Protein AF-A0A4P8ECI1-F1 (afdb_monomer_lite)

Sequence (315 aa):
MAGIFANAADPHRAKCYEPLATLSSGYDSTAIATLAAEEGCRDGVSFSHSRKSKGGVEEDDGQVVASALGLNLMMADRLAYTSWNDMPELETWGQGSEFLSIRPLVAGRVVLVGHFGDSVWERNLVNLGTDVKWPLIAGHDLSDFRLEQDFILFPAAFLAAWRLAEINRISRSDEMQPWTLYNDYDRPICRRIVEEKGVPRAAFGQKKLAAGVFSRDEGLDATITKSSLQDYRNWKVATIPPTAPTVQQKLKFALGKWNSKISRKVYKITAVKLGRGYAIPIIFPMTSKLTEGSFAFVWAMRRLSERMTHALRQD

Structure (mmCIF, N/CA/C/O backbone):
data_AF-A0A4P8ECI1-F1
#
_entry.id   AF-A0A4P8ECI1-F1
#
loop_
_atom_site.group_PDB
_atom_site.id
_atom_site.type_symbol
_atom_site.label_atom_id
_atom_site.label_alt_id
_atom_site.label_comp_id
_atom_site.label_asym_id
_atom_site.label_entity_id
_atom_site.label_seq_id
_atom_site.pdbx_PDB_ins_code
_atom_site.Cartn_x
_atom_site.Cartn_y
_atom_site.Cartn_z
_atom_site.occupancy
_atom_site.B_iso_or_equiv
_atom_site.auth_seq_id
_atom_site.auth_comp_id
_atom_site.auth_asym_id
_atom_site.auth_atom_id
_atom_site.pdbx_PDB_model_num
ATOM 1 N N . MET A 1 1 ? -18.546 -2.251 5.015 1.00 89.75 1 MET A N 1
ATOM 2 C CA . MET A 1 1 ? -17.579 -3.050 4.235 1.00 89.75 1 MET A CA 1
ATOM 3 C C . MET A 1 1 ? -18.231 -4.354 3.777 1.00 89.75 1 MET A C 1
ATOM 5 O O . MET A 1 1 ? -18.032 -4.721 2.624 1.00 89.75 1 MET A O 1
ATOM 9 N N . ALA A 1 2 ? -19.150 -4.911 4.579 1.00 92.19 2 ALA A N 1
ATOM 10 C CA . ALA A 1 2 ? -20.106 -5.969 4.232 1.00 92.19 2 ALA A CA 1
ATOM 11 C C . ALA A 1 2 ? -20.591 -5.966 2.773 1.00 92.19 2 ALA A C 1
ATOM 13 O O . ALA A 1 2 ? -20.427 -6.950 2.067 1.00 92.19 2 ALA A O 1
ATOM 14 N N . GLY A 1 3 ? -21.155 -4.848 2.292 1.00 94.50 3 GLY A N 1
ATOM 15 C CA . GLY A 1 3 ? -21.714 -4.772 0.936 1.00 94.50 3 GLY A CA 1
ATOM 16 C C . GLY A 1 3 ? -20.690 -4.990 -0.185 1.00 94.50 3 GLY A C 1
ATOM 17 O O . GLY A 1 3 ? -21.034 -5.558 -1.217 1.00 94.50 3 GLY A O 1
ATOM 18 N N . ILE A 1 4 ? -19.428 -4.595 0.024 1.00 94.12 4 ILE A N 1
ATOM 19 C CA . ILE A 1 4 ? -18.345 -4.845 -0.938 1.00 94.12 4 ILE A CA 1
ATOM 20 C C . ILE A 1 4 ? -18.007 -6.334 -0.966 1.00 94.12 4 ILE A C 1
ATOM 22 O O . ILE A 1 4 ? -17.886 -6.899 -2.046 1.00 94.12 4 ILE A O 1
ATOM 26 N N . PHE A 1 5 ? -17.904 -6.980 0.198 1.00 96.31 5 PHE A N 1
ATOM 27 C CA . PHE A 1 5 ? -17.588 -8.409 0.282 1.00 96.31 5 PHE A CA 1
ATOM 28 C C . PHE A 1 5 ? -18.735 -9.274 -0.241 1.00 96.31 5 PHE A C 1
ATOM 30 O O . PHE A 1 5 ? -18.498 -10.191 -1.019 1.00 96.31 5 PHE A O 1
ATOM 37 N N . ALA A 1 6 ? -19.978 -8.931 0.100 1.00 96.62 6 ALA A N 1
ATOM 38 C CA . ALA A 1 6 ? -21.163 -9.602 -0.421 1.00 96.62 6 ALA A CA 1
ATOM 39 C C . ALA A 1 6 ? -21.232 -9.511 -1.951 1.00 96.62 6 ALA A C 1
ATOM 41 O O . ALA A 1 6 ? -21.462 -10.516 -2.613 1.00 96.62 6 ALA A O 1
ATOM 42 N N . ASN A 1 7 ? -20.971 -8.329 -2.522 1.00 96.44 7 ASN A N 1
ATOM 43 C CA . ASN A 1 7 ? -20.918 -8.184 -3.972 1.00 96.44 7 ASN A CA 1
ATOM 44 C C . ASN A 1 7 ? -19.744 -8.957 -4.585 1.00 96.44 7 ASN A C 1
ATOM 46 O O . ASN A 1 7 ? -19.920 -9.585 -5.619 1.00 96.44 7 ASN A O 1
ATOM 50 N N . ALA A 1 8 ? -18.561 -8.919 -3.972 1.00 96.88 8 ALA A N 1
ATOM 51 C CA . ALA A 1 8 ? -17.379 -9.622 -4.462 1.00 96.88 8 ALA A CA 1
ATOM 52 C C . ALA A 1 8 ? -17.551 -11.149 -4.473 1.00 96.88 8 ALA A C 1
ATOM 54 O O . ALA A 1 8 ? -17.023 -11.804 -5.368 1.00 96.88 8 ALA A O 1
ATOM 55 N N . ALA A 1 9 ? -18.307 -11.700 -3.522 1.00 96.88 9 ALA A N 1
ATOM 56 C CA . ALA A 1 9 ? -18.579 -13.129 -3.393 1.00 96.88 9 ALA A CA 1
ATOM 57 C C . ALA A 1 9 ? -19.877 -13.593 -4.087 1.00 96.88 9 ALA A C 1
ATOM 59 O O . ALA A 1 9 ? -20.216 -14.772 -3.998 1.00 96.88 9 ALA A O 1
ATOM 60 N N . ASP A 1 10 ? -20.619 -12.696 -4.748 1.00 97.56 10 ASP A N 1
ATOM 61 C CA . ASP A 1 10 ? -21.913 -13.024 -5.357 1.00 97.56 10 ASP A CA 1
ATOM 62 C C . ASP A 1 10 ? -21.753 -14.088 -6.465 1.00 97.56 10 ASP A C 1
ATOM 64 O O . ASP A 1 10 ? -21.040 -13.837 -7.444 1.00 97.56 10 ASP A O 1
ATOM 68 N N . PRO A 1 11 ? -22.430 -15.252 -6.363 1.00 96.75 11 PRO A N 1
ATOM 69 C CA . PRO A 1 11 ? -22.292 -16.354 -7.317 1.00 96.75 11 PRO A CA 1
ATOM 70 C C . PRO A 1 11 ? -22.768 -16.021 -8.739 1.00 96.75 11 PRO A C 1
ATOM 72 O O . PRO A 1 11 ? -22.482 -16.780 -9.662 1.00 96.75 11 PRO A O 1
ATOM 75 N N . HIS A 1 12 ? -23.483 -14.909 -8.946 1.00 97.19 12 HIS A N 1
ATOM 76 C CA . HIS A 1 12 ? -23.868 -14.448 -10.283 1.00 97.19 12 HIS A CA 1
ATOM 77 C C . HIS A 1 12 ? -22.749 -13.690 -11.006 1.00 97.19 12 HIS A C 1
ATOM 79 O O . HIS A 1 12 ? -22.899 -13.348 -12.183 1.00 97.19 12 HIS A O 1
ATOM 85 N N . ARG A 1 13 ? -21.626 -13.391 -10.339 1.00 96.12 13 ARG A N 1
ATOM 86 C CA . ARG A 1 13 ? -20.470 -12.792 -11.008 1.00 96.12 13 ARG A CA 1
ATOM 87 C C . ARG A 1 13 ? -19.755 -13.825 -11.863 1.00 96.12 13 ARG A C 1
ATOM 89 O O . ARG A 1 13 ? -19.609 -14.980 -11.487 1.00 96.12 13 ARG A O 1
ATOM 96 N N . ALA A 1 14 ? -19.196 -13.361 -12.978 1.00 95.50 14 ALA A N 1
ATOM 97 C CA . ALA A 1 14 ? -18.299 -14.179 -13.792 1.00 95.50 14 ALA A CA 1
ATOM 98 C C . ALA A 1 14 ? -17.068 -14.665 -13.000 1.00 95.50 14 ALA A C 1
ATOM 100 O O . ALA A 1 14 ? -16.536 -15.735 -13.278 1.00 95.50 14 ALA A O 1
ATOM 101 N N . LYS A 1 15 ? -16.623 -13.869 -12.020 1.00 95.25 15 LYS A N 1
ATOM 102 C CA . LYS A 1 15 ? -15.566 -14.204 -11.065 1.00 95.25 15 LYS A CA 1
ATOM 103 C C . LYS A 1 15 ? -15.926 -13.669 -9.685 1.00 95.25 15 LYS A C 1
ATOM 105 O O . LYS A 1 15 ? -16.348 -12.511 -9.566 1.00 95.25 15 LYS A O 1
ATOM 110 N N . CYS A 1 16 ? -15.719 -14.504 -8.674 1.00 97.06 16 CYS A N 1
ATOM 111 C CA . CYS A 1 16 ? -15.810 -14.124 -7.271 1.00 97.06 16 CYS A CA 1
ATOM 112 C C . CYS A 1 16 ? -14.423 -13.768 -6.735 1.00 97.06 16 CYS A C 1
ATOM 114 O O . CYS A 1 16 ? -13.421 -14.302 -7.209 1.00 97.06 16 CYS A O 1
ATOM 116 N N . TYR A 1 17 ? -14.380 -12.881 -5.744 1.00 98.00 17 TYR A N 1
ATOM 117 C CA . TYR A 1 17 ? -13.139 -12.405 -5.145 1.00 98.00 17 TYR A CA 1
ATOM 118 C C . TYR A 1 17 ? -13.176 -12.553 -3.625 1.00 98.00 17 TYR A C 1
ATOM 120 O O . TYR A 1 17 ? -14.151 -12.163 -2.980 1.00 98.00 17 TYR A O 1
ATOM 128 N N . GLU A 1 18 ? -12.092 -13.067 -3.047 1.00 97.56 18 GLU A N 1
ATOM 129 C CA . GLU A 1 18 ? -11.939 -13.190 -1.593 1.00 97.56 18 GLU A CA 1
ATOM 130 C C . GLU A 1 18 ? -11.257 -11.946 -1.003 1.00 97.56 18 GLU A C 1
ATOM 132 O O . GLU A 1 18 ? -10.396 -11.344 -1.645 1.00 97.56 18 GLU A O 1
ATOM 137 N N . PRO A 1 19 ? -11.593 -11.519 0.220 1.00 98.06 19 PRO A N 1
ATOM 138 C CA . PRO A 1 19 ? -10.930 -10.376 0.834 1.00 98.06 19 PRO A CA 1
ATOM 139 C C . PRO A 1 19 ? -9.474 -10.701 1.220 1.00 98.06 19 PRO A C 1
ATOM 141 O O . PRO A 1 19 ? -9.152 -11.811 1.645 1.00 98.06 19 PRO A O 1
ATOM 144 N N . LEU A 1 20 ? -8.591 -9.710 1.083 1.00 98.31 20 LEU A N 1
ATOM 145 C CA . LEU A 1 20 ? -7.211 -9.735 1.571 1.00 98.31 20 LEU A CA 1
ATOM 146 C C . LEU A 1 20 ? -6.872 -8.368 2.172 1.00 98.31 20 LEU A C 1
ATOM 148 O O . LEU A 1 20 ? -6.859 -7.363 1.460 1.00 98.31 20 LEU A O 1
ATOM 152 N N . ALA A 1 21 ? -6.578 -8.309 3.469 1.00 97.62 21 ALA A N 1
ATOM 153 C CA . ALA A 1 21 ? -6.207 -7.054 4.118 1.00 97.62 21 ALA A CA 1
ATOM 154 C C . ALA A 1 21 ? -4.692 -6.819 4.063 1.00 97.62 21 ALA A C 1
ATOM 156 O O . ALA A 1 21 ? -3.910 -7.671 4.476 1.00 97.62 21 ALA A O 1
ATOM 157 N N . THR A 1 22 ? -4.256 -5.642 3.611 1.00 95.38 22 THR A N 1
ATOM 158 C CA . THR A 1 22 ? -2.869 -5.215 3.856 1.00 95.38 22 THR A CA 1
ATOM 159 C C . THR A 1 22 ? -2.723 -4.740 5.298 1.00 95.38 22 THR A C 1
ATOM 161 O O . THR A 1 22 ? -3.588 -4.033 5.821 1.00 95.38 22 THR A O 1
ATOM 164 N N . LEU A 1 23 ? -1.628 -5.126 5.945 1.00 94.19 23 LEU A N 1
ATOM 165 C CA . LEU A 1 23 ? -1.369 -4.842 7.349 1.00 94.19 23 LEU A CA 1
ATOM 166 C C . LEU A 1 23 ? 0.038 -4.267 7.538 1.00 94.19 23 LEU A C 1
ATOM 168 O O . LEU A 1 23 ? 0.966 -4.596 6.807 1.00 94.19 23 LEU A O 1
ATOM 172 N N . SER A 1 24 ? 0.169 -3.377 8.517 1.00 91.25 24 SER A N 1
ATOM 173 C CA . SER A 1 24 ? 1.441 -2.900 9.064 1.00 91.25 24 SER A CA 1
ATOM 174 C C . SER A 1 24 ? 1.201 -2.412 10.496 1.00 91.25 24 SER A C 1
ATOM 176 O O . SER A 1 24 ? 0.081 -2.505 10.995 1.00 91.25 24 SER A O 1
ATOM 178 N N . SER A 1 25 ? 2.202 -1.837 11.162 1.00 90.00 25 SER A N 1
ATOM 179 C CA . SER A 1 25 ? 2.035 -1.193 12.476 1.00 90.00 25 SER A CA 1
ATOM 180 C C . SER A 1 25 ? 1.423 0.221 12.411 1.00 90.00 25 SER A C 1
ATOM 182 O O . SER A 1 25 ? 1.275 0.894 13.435 1.00 90.00 25 SER A O 1
ATOM 184 N N . GLY A 1 26 ? 1.061 0.714 11.220 1.00 92.75 26 GLY A N 1
ATOM 185 C CA . GLY A 1 26 ? 0.465 2.040 11.017 1.00 92.75 26 GLY A CA 1
ATOM 186 C C . GLY A 1 26 ? -1.010 2.130 11.431 1.00 92.75 26 GLY A C 1
ATOM 187 O O . GLY A 1 26 ? -1.680 1.120 11.607 1.00 92.75 26 GLY A O 1
ATOM 188 N N . TYR A 1 27 ? -1.549 3.350 11.558 1.00 94.69 27 TYR A N 1
ATOM 189 C CA . TYR A 1 27 ? -2.976 3.538 11.876 1.00 94.69 27 TYR A CA 1
ATOM 190 C C . TYR A 1 27 ? -3.906 3.037 10.765 1.00 94.69 27 TYR A C 1
ATOM 192 O O . TYR A 1 27 ? -4.901 2.380 11.055 1.00 94.69 27 TYR A O 1
ATOM 200 N N . ASP A 1 28 ? -3.589 3.360 9.508 1.00 93.75 28 ASP A N 1
ATOM 201 C CA . ASP A 1 28 ? -4.535 3.217 8.394 1.00 93.75 28 ASP A CA 1
ATOM 202 C C . ASP A 1 28 ? -4.771 1.762 8.007 1.00 93.75 28 ASP A C 1
ATOM 204 O O . ASP A 1 28 ? -5.910 1.313 7.913 1.00 93.75 28 ASP A O 1
ATOM 208 N N . SER A 1 29 ? -3.681 1.028 7.789 1.00 94.31 29 SER A N 1
ATOM 209 C CA . SER A 1 29 ? -3.697 -0.398 7.464 1.00 94.31 29 SER A CA 1
ATOM 210 C C . SER A 1 29 ? -4.345 -1.200 8.588 1.00 94.31 29 SER A C 1
ATOM 212 O O . SER A 1 29 ? -5.248 -1.986 8.328 1.00 94.31 29 SER A O 1
ATOM 214 N N . THR A 1 30 ? -3.969 -0.928 9.840 1.00 96.44 30 THR A N 1
ATOM 215 C CA . THR A 1 30 ? -4.543 -1.577 11.027 1.00 96.44 30 THR A CA 1
ATOM 216 C C . THR A 1 30 ? -6.047 -1.331 11.135 1.00 96.44 30 THR A C 1
ATOM 218 O O . THR A 1 30 ? -6.800 -2.290 11.250 1.00 96.44 30 THR A O 1
ATOM 221 N N . ALA A 1 31 ? -6.516 -0.082 11.026 1.00 97.00 31 ALA A N 1
ATOM 222 C CA . ALA A 1 31 ? -7.948 0.217 11.111 1.00 97.00 31 ALA A CA 1
ATOM 223 C C . ALA A 1 31 ? -8.753 -0.461 9.992 1.00 97.00 31 ALA A C 1
ATOM 225 O O . ALA A 1 31 ? -9.838 -0.985 10.238 1.00 97.00 31 ALA A O 1
ATOM 226 N N . ILE A 1 32 ? -8.220 -0.495 8.768 1.00 96.56 32 ILE A N 1
ATOM 227 C CA . ILE A 1 32 ? -8.872 -1.178 7.644 1.00 96.56 32 ILE A CA 1
ATOM 228 C C . ILE A 1 32 ? -8.879 -2.692 7.839 1.00 96.56 32 ILE A C 1
ATOM 230 O O . ILE A 1 32 ? -9.909 -3.314 7.595 1.00 96.56 32 ILE A O 1
ATOM 234 N N . ALA A 1 33 ? -7.772 -3.280 8.290 1.00 97.31 33 ALA A N 1
ATOM 235 C CA . ALA A 1 33 ? -7.690 -4.706 8.577 1.00 97.31 33 ALA A CA 1
ATOM 236 C C . ALA A 1 33 ? -8.654 -5.112 9.697 1.00 97.31 33 ALA A C 1
ATOM 238 O O . ALA A 1 33 ? -9.305 -6.145 9.589 1.00 97.31 33 ALA A O 1
ATOM 239 N N . THR A 1 34 ? -8.812 -4.272 10.724 1.00 97.81 34 THR A N 1
ATOM 240 C CA . THR A 1 34 ? -9.811 -4.462 11.778 1.00 97.81 34 THR A CA 1
ATOM 241 C C . THR A 1 34 ? -11.229 -4.473 11.211 1.00 97.81 34 THR A C 1
ATOM 243 O O . THR A 1 34 ? -11.952 -5.444 11.414 1.00 97.81 34 THR A O 1
ATOM 246 N N . LEU A 1 35 ? -11.605 -3.454 10.428 1.00 96.69 35 LEU A N 1
ATOM 247 C CA . LEU A 1 35 ? -12.921 -3.413 9.776 1.00 96.69 35 LEU A CA 1
ATOM 248 C C . LEU A 1 35 ? -13.139 -4.608 8.836 1.00 96.69 35 LEU A C 1
ATOM 250 O O . LEU A 1 35 ? -14.252 -5.112 8.738 1.00 96.69 35 LEU A O 1
ATOM 254 N N . ALA A 1 36 ? -12.091 -5.070 8.152 1.00 97.31 36 ALA A N 1
ATOM 255 C CA . ALA A 1 36 ? -12.160 -6.227 7.267 1.00 97.31 36 ALA A CA 1
ATOM 256 C C . ALA A 1 36 ? -12.377 -7.527 8.042 1.00 97.31 36 ALA A C 1
ATOM 258 O O . ALA A 1 36 ? -13.212 -8.338 7.641 1.00 97.31 36 ALA A O 1
ATOM 259 N N . ALA A 1 37 ? -11.647 -7.721 9.141 1.00 97.81 37 ALA A N 1
ATOM 260 C CA . ALA A 1 37 ? -11.753 -8.904 9.988 1.00 97.81 37 ALA A CA 1
ATOM 261 C C . ALA A 1 37 ? -13.167 -9.056 10.569 1.00 97.81 37 ALA A C 1
ATOM 263 O O . ALA A 1 37 ? -13.738 -10.144 10.533 1.00 97.81 37 ALA A O 1
ATOM 264 N N . GLU A 1 38 ? -13.773 -7.951 11.015 1.00 96.56 38 GLU A N 1
ATOM 265 C CA . GLU A 1 38 ? -15.161 -7.930 11.503 1.00 96.56 38 GLU A CA 1
ATOM 266 C C . GLU A 1 38 ? -16.182 -8.416 10.472 1.00 96.56 38 GLU A C 1
ATOM 268 O O . GLU A 1 38 ? -17.216 -8.973 10.829 1.00 96.56 38 GLU A O 1
ATOM 273 N N . GLU A 1 39 ? -15.875 -8.221 9.194 1.00 96.38 39 GLU A N 1
ATOM 274 C CA . GLU A 1 39 ? -16.759 -8.515 8.067 1.00 96.38 39 GLU A CA 1
ATOM 275 C C . GLU A 1 39 ? -16.409 -9.861 7.412 1.00 96.38 39 GLU A C 1
ATOM 277 O O . GLU A 1 39 ? -16.889 -10.179 6.325 1.00 96.38 39 GLU A O 1
ATOM 282 N N . GLY A 1 40 ? -15.566 -10.666 8.070 1.00 95.88 40 GLY A N 1
ATOM 283 C CA . GLY A 1 40 ? -15.228 -12.026 7.657 1.00 95.88 40 GLY A CA 1
ATOM 284 C C . GLY A 1 40 ? -13.940 -12.165 6.845 1.00 95.88 40 GLY A C 1
ATOM 285 O O . GLY A 1 40 ? -13.665 -13.263 6.359 1.00 95.88 40 GLY A O 1
ATOM 286 N N . CYS A 1 41 ? -13.128 -11.111 6.707 1.00 98.00 41 CYS A N 1
ATOM 287 C CA . CYS A 1 41 ? -11.780 -11.249 6.152 1.00 98.00 41 CYS A CA 1
ATOM 288 C C . CYS A 1 41 ? -10.914 -12.097 7.087 1.00 98.00 41 CYS A C 1
ATOM 290 O O . CYS A 1 41 ? -10.798 -11.793 8.272 1.00 98.00 41 CYS A O 1
ATOM 292 N N . ARG A 1 42 ? -10.298 -13.154 6.552 1.00 97.69 42 ARG A N 1
ATOM 293 C CA . ARG A 1 42 ? -9.436 -14.063 7.324 1.00 97.69 42 ARG A CA 1
ATOM 294 C C . ARG A 1 42 ? -7.965 -13.927 6.980 1.00 97.69 42 ARG A C 1
ATOM 296 O O . ARG A 1 42 ? -7.136 -14.274 7.808 1.00 97.69 42 ARG A O 1
ATOM 303 N N . ASP A 1 43 ? -7.647 -13.414 5.798 1.00 98.25 43 ASP A N 1
ATOM 304 C CA . ASP A 1 43 ? -6.279 -13.336 5.304 1.00 98.25 43 ASP A CA 1
ATOM 305 C C . ASP A 1 43 ? -5.741 -11.907 5.393 1.00 98.25 43 ASP A C 1
ATOM 307 O O . ASP A 1 43 ? -6.411 -10.930 5.036 1.00 98.25 43 ASP A O 1
ATOM 311 N N . GLY A 1 44 ? -4.496 -11.799 5.847 1.00 97.62 44 GLY A N 1
ATOM 312 C CA . GLY A 1 44 ? -3.731 -10.562 5.865 1.00 97.62 44 GLY A CA 1
ATOM 313 C C . GLY A 1 44 ? -2.388 -10.731 5.165 1.00 97.62 44 GLY A C 1
ATOM 314 O O . GLY A 1 44 ? -1.815 -11.817 5.165 1.00 97.62 44 GLY A O 1
ATOM 315 N N . VAL A 1 45 ? -1.855 -9.651 4.604 1.00 96.94 45 VAL A N 1
ATOM 316 C CA . VAL A 1 45 ? -0.490 -9.600 4.068 1.00 96.94 45 VAL A CA 1
ATOM 317 C C . VAL A 1 45 ? 0.264 -8.410 4.646 1.00 96.94 45 VAL A C 1
ATOM 319 O O . VAL A 1 45 ? -0.287 -7.314 4.753 1.00 96.94 45 VAL A O 1
ATOM 322 N N . SER A 1 46 ? 1.522 -8.623 5.018 1.00 95.56 46 SER A N 1
ATOM 323 C CA . SER A 1 46 ? 2.395 -7.591 5.573 1.00 95.56 46 SER A CA 1
ATOM 324 C C . SER A 1 46 ? 3.817 -7.716 5.037 1.00 95.56 46 SER A C 1
ATOM 326 O O . SER A 1 46 ? 4.240 -8.776 4.566 1.00 95.56 46 SER A O 1
ATOM 328 N N . PHE A 1 47 ? 4.560 -6.617 5.114 1.00 92.56 47 PHE A N 1
ATOM 329 C CA . PHE A 1 47 ? 5.967 -6.567 4.746 1.00 92.56 47 PHE A CA 1
ATOM 330 C C . PHE A 1 47 ? 6.818 -6.527 6.007 1.00 92.56 47 PHE A C 1
ATOM 332 O O . PHE A 1 47 ? 6.590 -5.705 6.886 1.00 92.56 47 PHE A O 1
ATOM 339 N N . SER A 1 48 ? 7.831 -7.387 6.095 1.00 84.44 48 SER A N 1
ATOM 340 C CA . SER A 1 48 ? 8.603 -7.538 7.339 1.00 84.44 48 SER A CA 1
ATOM 341 C C . SER A 1 48 ? 9.402 -6.289 7.722 1.00 84.44 48 SER A C 1
ATOM 343 O O . SER A 1 48 ? 9.726 -6.087 8.889 1.00 84.44 48 SER A O 1
ATOM 345 N N . HIS A 1 49 ? 9.724 -5.442 6.744 1.00 85.31 49 HIS A N 1
ATOM 346 C CA . HIS A 1 49 ? 10.584 -4.286 6.932 1.00 85.31 49 HIS A CA 1
ATOM 347 C C . HIS A 1 49 ? 10.045 -3.049 6.224 1.00 85.31 49 HIS A C 1
ATOM 349 O O . HIS A 1 49 ? 9.624 -3.086 5.065 1.00 85.31 49 HIS A O 1
ATOM 355 N N . SER A 1 50 ? 10.189 -1.915 6.899 1.00 84.19 50 SER A N 1
ATOM 356 C CA . SER A 1 50 ? 10.027 -0.602 6.290 1.00 84.19 50 SER A CA 1
ATOM 357 C C . SER A 1 50 ? 11.133 -0.301 5.272 1.00 84.19 50 SER A C 1
ATOM 359 O O . SER A 1 50 ? 12.247 -0.833 5.307 1.00 84.19 50 SER A O 1
ATOM 361 N N . ARG A 1 51 ? 10.853 0.628 4.359 1.00 84.44 51 ARG A N 1
ATOM 362 C CA . ARG A 1 51 ? 11.882 1.257 3.536 1.00 84.44 51 ARG A CA 1
ATOM 363 C C . ARG A 1 51 ? 12.890 1.977 4.429 1.00 84.44 51 ARG A C 1
ATOM 365 O O . ARG A 1 51 ? 12.522 2.651 5.393 1.00 84.44 51 ARG A O 1
ATOM 372 N N . LYS A 1 52 ? 14.162 1.934 4.027 1.00 78.31 52 LYS A N 1
ATOM 373 C CA . LYS A 1 52 ? 15.252 2.646 4.699 1.00 78.31 52 LYS A CA 1
ATOM 374 C C . LYS A 1 52 ? 14.917 4.128 4.895 1.00 78.31 52 LYS A C 1
ATOM 376 O O . LYS A 1 52 ? 14.795 4.896 3.939 1.00 78.31 52 LYS A O 1
ATOM 381 N N . SER A 1 53 ? 14.827 4.537 6.155 1.00 71.88 53 SER A N 1
ATOM 382 C CA . SER A 1 53 ? 14.677 5.932 6.562 1.00 71.88 53 SER A CA 1
ATOM 383 C C . SER A 1 53 ? 15.997 6.470 7.134 1.00 71.88 53 SER A C 1
ATOM 385 O O . SER A 1 53 ? 17.010 5.770 7.185 1.00 71.88 53 SER A O 1
ATOM 387 N N . LYS A 1 54 ? 16.013 7.726 7.603 1.00 61.66 54 LYS A N 1
ATOM 388 C CA . LYS A 1 54 ? 17.180 8.279 8.320 1.00 61.66 54 LYS A CA 1
ATOM 389 C C . LYS A 1 54 ? 17.548 7.485 9.580 1.00 61.66 54 LYS A C 1
ATOM 391 O O . LYS A 1 54 ? 18.695 7.571 10.000 1.00 61.66 54 LYS A O 1
ATOM 396 N N . GLY A 1 55 ? 16.591 6.765 10.168 1.00 61.56 55 GLY A N 1
ATOM 397 C CA . GLY A 1 55 ? 16.793 5.908 11.338 1.00 61.56 55 GLY A CA 1
ATOM 398 C C . GLY A 1 55 ? 17.240 4.484 11.004 1.00 61.56 55 GLY A C 1
ATOM 399 O O . GLY A 1 55 ? 17.486 3.715 11.921 1.00 61.56 55 GLY A O 1
ATOM 400 N N . GLY A 1 56 ? 17.370 4.139 9.718 1.00 74.81 56 GLY A N 1
ATOM 401 C CA . GLY A 1 56 ? 17.636 2.774 9.272 1.00 74.81 56 GLY A CA 1
ATOM 402 C C . GLY A 1 56 ? 16.379 2.067 8.769 1.00 74.81 56 GLY A C 1
ATOM 403 O O . GLY A 1 56 ? 15.399 2.714 8.391 1.00 74.81 56 GLY A O 1
ATOM 404 N N . VAL A 1 57 ? 16.473 0.743 8.691 1.00 76.44 57 VAL A N 1
ATOM 405 C CA . VAL A 1 57 ? 15.361 -0.162 8.390 1.00 76.44 57 VAL A CA 1
ATOM 406 C C . VAL A 1 57 ? 14.760 -0.589 9.724 1.00 76.44 57 VAL A C 1
ATOM 408 O O . VAL A 1 57 ? 15.497 -0.988 10.620 1.00 76.44 57 VAL A O 1
ATOM 411 N N . GLU A 1 58 ? 13.446 -0.465 9.852 1.00 81.38 58 GLU A N 1
ATOM 412 C CA . GLU A 1 58 ? 12.692 -0.848 11.050 1.00 81.38 58 GLU A CA 1
ATOM 413 C C . GLU A 1 58 ? 11.739 -1.995 10.705 1.00 81.38 58 GLU A C 1
ATOM 415 O O . GLU A 1 58 ? 11.188 -2.009 9.597 1.00 81.38 58 GLU A O 1
ATOM 420 N N . GLU A 1 59 ? 11.564 -2.930 11.640 1.00 80.50 59 GLU A N 1
ATOM 421 C CA . GLU A 1 59 ? 10.546 -3.983 11.567 1.00 80.50 59 GLU A CA 1
ATOM 422 C C . GLU A 1 59 ? 9.146 -3.353 11.569 1.00 80.50 59 GLU A C 1
ATOM 424 O O . GLU A 1 59 ? 8.872 -2.421 12.329 1.00 80.50 59 GLU A O 1
ATOM 429 N N . ASP A 1 60 ? 8.277 -3.830 10.679 1.00 79.19 60 ASP A N 1
ATOM 430 C CA . ASP A 1 60 ? 6.921 -3.294 10.488 1.00 79.19 60 ASP A CA 1
ATOM 431 C C . ASP A 1 60 ? 5.921 -4.411 10.145 1.00 79.19 60 ASP A C 1
ATOM 433 O O . ASP A 1 60 ? 5.118 -4.287 9.224 1.00 79.19 60 ASP A O 1
ATOM 437 N N . ASP A 1 61 ? 5.993 -5.540 10.857 1.00 79.94 61 ASP A N 1
ATOM 438 C CA . ASP A 1 61 ? 5.308 -6.767 10.437 1.00 79.94 61 ASP A CA 1
ATOM 439 C C . ASP A 1 61 ? 3.817 -6.853 10.818 1.00 79.94 61 ASP A C 1
ATOM 441 O O . ASP A 1 61 ? 3.074 -7.603 10.189 1.00 79.94 61 ASP A O 1
ATOM 445 N N . GLY A 1 62 ? 3.332 -6.068 11.785 1.00 88.25 62 GLY A N 1
ATOM 446 C CA . GLY A 1 62 ? 1.924 -6.078 12.201 1.00 88.25 62 GLY A CA 1
ATOM 447 C C . GLY A 1 62 ? 1.455 -7.389 12.858 1.00 88.25 62 GLY A C 1
ATOM 448 O O . GLY A 1 62 ? 0.250 -7.591 13.023 1.00 88.25 62 GLY A O 1
ATOM 449 N N . GLN A 1 63 ? 2.363 -8.280 13.269 1.00 92.50 63 GLN A N 1
ATOM 450 C CA . GLN A 1 63 ? 2.019 -9.631 13.731 1.00 92.50 63 GLN A CA 1
ATOM 451 C C . GLN A 1 63 ? 1.150 -9.644 14.998 1.00 92.50 63 GLN A C 1
ATOM 453 O O . GLN A 1 63 ? 0.213 -10.440 15.113 1.00 92.50 63 GLN A O 1
ATOM 458 N N . VAL A 1 64 ? 1.409 -8.722 15.930 1.00 93.81 64 VAL A N 1
ATOM 459 C CA . VAL A 1 64 ? 0.598 -8.562 17.150 1.00 93.81 64 VAL A CA 1
ATOM 460 C C . VAL A 1 64 ? -0.837 -8.160 16.805 1.00 93.81 64 VAL A C 1
ATOM 462 O O . VAL A 1 64 ? -1.783 -8.675 17.400 1.00 93.81 64 VAL A O 1
ATOM 465 N N . VAL A 1 65 ? -1.009 -7.277 15.816 1.00 95.69 65 VAL A N 1
ATOM 466 C CA . VAL A 1 65 ? -2.330 -6.845 15.344 1.00 95.69 65 VAL A CA 1
ATOM 467 C C . VAL A 1 65 ? -3.056 -8.010 14.677 1.00 95.69 65 VAL A C 1
ATOM 469 O O . VAL A 1 65 ? -4.195 -8.293 15.035 1.00 95.69 65 VAL A O 1
ATOM 472 N N . ALA A 1 66 ? -2.399 -8.728 13.761 1.00 96.44 66 ALA A N 1
ATOM 473 C CA . ALA A 1 66 ? -3.004 -9.879 13.090 1.00 96.44 66 ALA A CA 1
ATOM 474 C C . ALA A 1 66 ? -3.472 -10.950 14.080 1.00 96.44 66 ALA A C 1
ATOM 476 O O . ALA A 1 66 ? -4.592 -11.442 13.965 1.00 96.44 66 ALA A O 1
ATOM 477 N N . SER A 1 67 ? -2.647 -11.253 15.085 1.00 96.25 67 SER A N 1
ATOM 478 C CA . SER A 1 67 ? -2.971 -12.238 16.122 1.00 96.25 67 SER A CA 1
ATOM 479 C C . SER A 1 67 ? -4.205 -11.828 16.928 1.00 96.25 67 SER A C 1
ATOM 481 O O . SER A 1 67 ? -5.087 -12.649 17.161 1.00 96.25 67 SER A O 1
ATOM 483 N N . ALA A 1 68 ? -4.300 -10.552 17.316 1.00 96.62 68 ALA A N 1
ATOM 484 C CA . ALA A 1 68 ? -5.454 -10.027 18.043 1.00 96.62 68 ALA A CA 1
ATOM 485 C C . ALA A 1 68 ? -6.742 -10.023 17.199 1.00 96.62 68 ALA A C 1
ATOM 487 O O . ALA A 1 68 ? -7.827 -10.222 17.739 1.00 96.62 68 ALA A O 1
ATOM 488 N N . LEU A 1 69 ? -6.626 -9.837 15.881 1.00 97.06 69 LEU A N 1
ATOM 489 C CA . LEU A 1 69 ? -7.755 -9.860 14.946 1.00 97.06 69 LEU A CA 1
ATOM 490 C C . LEU A 1 69 ? -8.104 -11.268 14.429 1.00 97.06 69 LEU A C 1
ATOM 492 O O . LEU A 1 69 ? -9.089 -11.417 13.712 1.00 97.06 69 LEU A O 1
ATOM 496 N N . GLY A 1 70 ? -7.311 -12.293 14.762 1.00 97.06 70 GLY A N 1
ATOM 497 C CA . GLY A 1 70 ? -7.495 -13.656 14.253 1.00 97.06 70 GLY A CA 1
ATOM 498 C C . GLY A 1 70 ? -7.208 -13.810 12.753 1.00 97.06 70 GLY A C 1
ATOM 499 O O . GLY A 1 70 ? -7.773 -14.696 12.114 1.00 97.06 70 GLY A O 1
ATOM 500 N N . LEU A 1 71 ? -6.359 -12.948 12.185 1.00 97.81 71 LEU A N 1
ATOM 501 C CA . LEU A 1 71 ? -5.976 -12.992 10.774 1.00 97.81 71 LEU A CA 1
ATOM 502 C C . LEU A 1 71 ? -4.847 -14.003 10.531 1.00 97.81 71 LEU A C 1
ATOM 504 O O . LEU A 1 71 ? -3.854 -14.043 11.258 1.00 97.81 71 LEU A O 1
ATOM 508 N N . ASN A 1 72 ? -4.959 -14.758 9.442 1.00 97.69 72 ASN A N 1
ATOM 509 C CA . ASN A 1 72 ? -3.874 -15.521 8.843 1.00 97.69 72 ASN A CA 1
ATOM 510 C C . ASN A 1 72 ? -2.919 -14.557 8.123 1.00 97.69 72 ASN A C 1
ATOM 512 O O . ASN A 1 72 ? -3.190 -14.113 7.005 1.00 97.69 72 ASN A O 1
ATOM 516 N N . LEU A 1 73 ? -1.828 -14.184 8.795 1.00 97.00 73 LEU A N 1
ATOM 517 C CA . LEU A 1 73 ? -0.878 -13.199 8.285 1.00 97.00 73 LEU A CA 1
ATOM 518 C C . LEU A 1 73 ? 0.214 -13.845 7.430 1.00 97.00 73 LEU A C 1
ATOM 520 O O . LEU A 1 73 ? 1.039 -14.615 7.919 1.00 97.00 73 LEU A O 1
ATOM 524 N N . MET A 1 74 ? 0.266 -13.446 6.165 1.00 96.25 74 MET A N 1
ATOM 525 C CA . MET A 1 74 ? 1.327 -13.795 5.228 1.00 96.25 74 MET A CA 1
ATOM 526 C C . MET A 1 74 ? 2.394 -12.701 5.217 1.00 96.25 74 MET A C 1
ATOM 528 O O . MET A 1 74 ? 2.104 -11.532 4.957 1.00 96.25 74 MET A O 1
ATOM 532 N N . MET A 1 75 ? 3.639 -13.090 5.482 1.00 94.62 75 MET A N 1
ATOM 533 C CA . MET A 1 75 ? 4.783 -12.181 5.453 1.00 94.62 75 MET A CA 1
ATOM 534 C C . MET A 1 75 ? 5.462 -12.198 4.087 1.00 94.62 75 MET A C 1
ATOM 536 O O . MET A 1 75 ? 5.746 -13.266 3.545 1.00 94.62 75 MET A O 1
ATOM 540 N N . ALA A 1 76 ? 5.778 -11.015 3.566 1.00 93.25 76 ALA A N 1
ATOM 541 C CA . ALA A 1 76 ? 6.530 -10.842 2.331 1.00 93.25 76 ALA A CA 1
ATOM 542 C C . ALA A 1 76 ? 7.759 -9.945 2.535 1.00 93.25 76 ALA A C 1
ATOM 544 O O . ALA A 1 76 ? 7.744 -8.989 3.314 1.00 93.25 76 ALA A O 1
ATOM 545 N N . ASP A 1 77 ? 8.827 -10.224 1.789 1.00 92.69 77 ASP A N 1
ATOM 546 C CA . ASP A 1 77 ? 9.900 -9.253 1.582 1.00 92.69 77 ASP A CA 1
ATOM 547 C C . ASP A 1 77 ? 9.478 -8.302 0.458 1.00 92.69 77 ASP A C 1
ATOM 549 O O . ASP A 1 77 ? 9.167 -8.735 -0.651 1.00 92.69 77 ASP A O 1
ATOM 553 N N . ARG A 1 78 ? 9.480 -6.994 0.736 1.00 92.81 78 ARG A N 1
ATOM 554 C CA . ARG A 1 78 ? 9.063 -5.955 -0.214 1.00 92.81 78 ARG A CA 1
ATOM 555 C C . ARG A 1 78 ? 9.878 -5.969 -1.514 1.00 92.81 78 ARG A C 1
ATOM 557 O O . ARG A 1 78 ? 9.341 -5.577 -2.543 1.00 92.81 78 ARG A O 1
ATOM 564 N N . LEU A 1 79 ? 11.134 -6.432 -1.490 1.00 94.38 79 LEU A N 1
ATOM 565 C CA . LEU A 1 79 ? 12.021 -6.485 -2.662 1.00 94.38 79 LEU A CA 1
ATOM 566 C C . LEU A 1 79 ? 12.205 -7.900 -3.234 1.00 94.38 79 LEU A C 1
ATOM 568 O O . LEU A 1 79 ? 13.051 -8.079 -4.113 1.00 94.38 79 LEU A O 1
ATOM 572 N N . ALA A 1 80 ? 11.426 -8.897 -2.797 1.00 94.94 80 ALA A N 1
ATOM 573 C CA . ALA A 1 80 ? 11.549 -10.275 -3.284 1.00 94.94 80 ALA A CA 1
ATOM 574 C C . ALA A 1 80 ? 11.468 -10.374 -4.820 1.00 94.94 80 ALA A C 1
ATOM 576 O O . ALA A 1 80 ? 12.228 -11.135 -5.429 1.00 94.94 80 ALA A O 1
ATOM 577 N N . TYR A 1 81 ? 10.617 -9.553 -5.453 1.00 95.56 81 TYR A N 1
ATOM 578 C CA . TYR A 1 81 ? 10.462 -9.520 -6.913 1.00 95.56 81 TYR A CA 1
ATOM 579 C C . TYR A 1 81 ? 11.749 -9.166 -7.668 1.00 95.56 81 TYR A C 1
ATOM 581 O O . TYR A 1 81 ? 11.896 -9.545 -8.823 1.00 95.56 81 TYR A O 1
ATOM 589 N N . THR A 1 82 ? 12.715 -8.478 -7.046 1.00 96.25 82 THR A N 1
ATOM 590 C CA . THR A 1 82 ? 13.960 -8.057 -7.723 1.00 96.25 82 THR A CA 1
ATOM 591 C C . THR A 1 82 ? 14.838 -9.238 -8.155 1.00 96.25 82 THR A C 1
ATOM 593 O O . THR A 1 82 ? 15.723 -9.089 -9.003 1.00 96.25 82 THR A O 1
ATOM 596 N N . SER A 1 83 ? 14.577 -10.422 -7.592 1.00 95.62 83 SER A N 1
ATOM 597 C CA . SER A 1 83 ? 15.214 -11.684 -7.968 1.00 95.62 83 SER A CA 1
ATOM 598 C C . SER A 1 83 ? 14.596 -12.350 -9.204 1.00 95.62 83 SER A C 1
ATOM 600 O O . SER A 1 83 ? 15.183 -13.294 -9.736 1.00 95.62 83 SER A O 1
ATOM 602 N N . TRP A 1 84 ? 13.437 -11.876 -9.670 1.00 95.62 84 TRP A N 1
ATOM 603 C CA . TRP A 1 84 ? 12.725 -12.448 -10.809 1.00 95.62 84 TRP A CA 1
ATOM 604 C C . TRP A 1 84 ? 13.364 -12.034 -12.139 1.00 95.62 84 TRP A C 1
ATOM 606 O O . TRP A 1 84 ? 14.201 -11.130 -12.211 1.00 95.62 84 TRP A O 1
ATOM 616 N N . ASN A 1 85 ? 12.992 -12.734 -13.209 1.00 93.38 85 ASN A N 1
ATOM 617 C CA . ASN A 1 85 ? 13.552 -12.554 -14.549 1.00 93.38 85 ASN A CA 1
ATOM 618 C C . ASN A 1 85 ? 12.508 -12.151 -15.605 1.00 93.38 85 ASN A C 1
ATOM 620 O O . ASN A 1 85 ? 12.874 -11.942 -16.761 1.00 93.38 85 ASN A O 1
ATOM 624 N N . ASP A 1 86 ? 11.239 -12.015 -15.221 1.00 93.62 86 ASP A N 1
ATOM 625 C CA . ASP A 1 86 ? 10.103 -11.743 -16.108 1.00 93.62 86 ASP A CA 1
ATOM 626 C C . ASP A 1 86 ? 9.793 -10.246 -16.278 1.00 93.62 86 ASP A C 1
ATOM 628 O O . ASP A 1 86 ? 8.812 -9.889 -16.922 1.00 93.62 86 ASP A O 1
ATOM 632 N N . MET A 1 87 ? 10.663 -9.368 -15.764 1.00 95.31 87 MET A N 1
ATOM 633 C CA . MET A 1 87 ? 10.520 -7.905 -15.837 1.00 95.31 87 MET A CA 1
ATOM 634 C C . MET A 1 87 ? 9.167 -7.410 -15.286 1.00 95.31 87 MET A C 1
ATOM 636 O O . MET A 1 87 ? 8.430 -6.706 -15.986 1.00 95.31 87 MET A O 1
ATOM 640 N N . PRO A 1 88 ? 8.826 -7.746 -14.029 1.00 95.00 88 PRO A N 1
ATOM 641 C CA . PRO A 1 88 ? 7.517 -7.447 -13.450 1.00 95.00 88 PRO A CA 1
ATOM 642 C C . PRO A 1 88 ? 7.241 -5.939 -13.372 1.00 95.00 88 PRO A C 1
ATOM 644 O O . PRO A 1 88 ? 6.090 -5.512 -13.387 1.00 95.00 88 PRO A O 1
ATOM 647 N N . GLU A 1 89 ? 8.287 -5.106 -13.371 1.00 95.44 89 GLU A N 1
ATOM 648 C CA . GLU A 1 89 ? 8.155 -3.651 -13.293 1.00 95.44 89 GLU A CA 1
ATOM 649 C C . GLU A 1 89 ? 7.485 -3.026 -14.514 1.00 95.44 89 GLU A C 1
ATOM 651 O O . GLU A 1 89 ? 7.090 -1.863 -14.465 1.00 95.44 89 GLU A O 1
ATOM 656 N N . LEU A 1 90 ? 7.351 -3.758 -15.623 1.00 94.44 90 LEU A N 1
ATOM 657 C CA . LEU A 1 90 ? 6.572 -3.277 -16.760 1.00 94.44 90 LEU A CA 1
ATOM 658 C C . LEU A 1 90 ? 5.126 -2.982 -16.344 1.00 94.44 90 LEU A C 1
ATOM 660 O O . LEU A 1 90 ? 4.603 -1.934 -16.708 1.00 94.44 90 LEU A O 1
ATOM 664 N N . GLU A 1 91 ? 4.532 -3.841 -15.514 1.00 92.94 91 GLU A N 1
ATOM 665 C CA . GLU A 1 91 ? 3.154 -3.722 -15.013 1.00 92.94 91 GLU A CA 1
ATOM 666 C C . GLU A 1 91 ? 2.981 -2.592 -13.988 1.00 92.94 91 GLU A C 1
ATOM 668 O O . GLU A 1 91 ? 1.858 -2.175 -13.707 1.00 92.94 91 GLU A O 1
ATOM 673 N N . THR A 1 92 ? 4.099 -2.075 -13.472 1.00 93.81 92 THR A N 1
ATOM 674 C CA . THR A 1 92 ? 4.182 -0.934 -12.552 1.00 93.81 92 THR A CA 1
ATOM 675 C C . THR A 1 92 ? 4.888 0.268 -13.175 1.00 93.81 92 THR A C 1
ATOM 677 O O . THR A 1 92 ? 5.532 1.078 -12.502 1.00 93.81 92 THR A O 1
ATOM 680 N N . TRP A 1 93 ? 4.778 0.396 -14.500 1.00 92.19 93 TRP A N 1
ATOM 681 C CA . TRP A 1 93 ? 5.266 1.532 -15.288 1.00 92.19 93 TRP A CA 1
ATOM 682 C C . TRP A 1 93 ? 6.754 1.851 -15.072 1.00 92.19 93 TRP A C 1
ATOM 684 O O . TRP A 1 93 ? 7.185 3.009 -15.005 1.00 92.19 93 TRP A O 1
ATOM 694 N N . GLY A 1 94 ? 7.561 0.801 -14.950 1.00 92.12 94 GLY A N 1
ATOM 695 C CA . GLY A 1 94 ? 9.007 0.863 -14.773 1.00 92.12 94 GLY A CA 1
ATOM 696 C C . GLY A 1 94 ? 9.438 1.322 -13.384 1.00 92.12 94 GLY A C 1
ATOM 697 O O . GLY A 1 94 ? 10.603 1.682 -13.203 1.00 92.12 94 GLY A O 1
ATOM 698 N N . GLN A 1 95 ? 8.519 1.365 -12.418 1.00 89.75 95 GLN A N 1
ATOM 699 C CA . GLN A 1 95 ? 8.832 1.609 -11.014 1.00 89.75 95 GLN A CA 1
ATOM 700 C C . GLN A 1 95 ? 8.865 0.293 -10.245 1.00 89.75 95 GLN A C 1
ATOM 702 O O . GLN A 1 95 ? 8.084 -0.614 -10.511 1.00 89.75 95 GLN A O 1
ATOM 707 N N . GLY A 1 96 ? 9.751 0.207 -9.258 1.00 91.38 96 GLY A N 1
ATOM 708 C CA . GLY A 1 96 ? 9.638 -0.826 -8.240 1.00 91.38 96 GLY A CA 1
ATOM 709 C C . GLY A 1 96 ? 8.388 -0.614 -7.389 1.00 91.38 96 GLY A C 1
ATOM 710 O O . GLY A 1 96 ? 8.034 0.531 -7.112 1.00 91.38 96 GLY A O 1
ATOM 711 N N . SER A 1 97 ? 7.755 -1.704 -6.964 1.00 92.75 97 SER A N 1
ATOM 712 C CA . SER A 1 97 ? 6.567 -1.678 -6.109 1.00 92.75 97 SER A CA 1
ATOM 713 C C . SER A 1 97 ? 6.566 -2.904 -5.207 1.00 92.75 97 SER A C 1
ATOM 715 O O . SER A 1 97 ? 6.780 -4.023 -5.669 1.00 92.75 97 SER A O 1
ATOM 717 N N . GLU A 1 98 ? 6.302 -2.718 -3.919 1.00 92.69 98 GLU A N 1
ATOM 718 C CA . GLU A 1 98 ? 6.198 -3.809 -2.949 1.00 92.69 98 GLU A CA 1
ATOM 719 C C . GLU A 1 98 ? 5.075 -4.794 -3.308 1.00 92.69 98 GLU A C 1
ATOM 721 O O . GLU A 1 98 ? 5.168 -5.983 -3.003 1.00 92.69 98 GLU A O 1
ATOM 726 N N . PHE A 1 99 ? 4.055 -4.320 -4.032 1.00 94.19 99 PHE A N 1
ATOM 727 C CA . PHE A 1 99 ? 2.957 -5.143 -4.530 1.00 94.19 99 PHE A CA 1
ATOM 728 C C . PHE A 1 99 ? 3.418 -6.229 -5.505 1.00 94.19 99 PHE A C 1
ATOM 730 O O . PHE A 1 99 ? 2.820 -7.304 -5.532 1.00 94.19 99 PHE A O 1
ATOM 737 N N . LEU A 1 100 ? 4.511 -6.004 -6.244 1.00 95.06 100 LEU A N 1
ATOM 738 C CA . LEU A 1 100 ? 5.078 -7.025 -7.126 1.00 95.06 100 LEU A CA 1
ATOM 739 C C . LEU A 1 100 ? 5.475 -8.273 -6.331 1.00 95.06 100 LEU A C 1
ATOM 741 O O . LEU A 1 100 ? 5.186 -9.382 -6.762 1.00 95.06 100 LEU A O 1
ATOM 745 N N . SER A 1 101 ? 6.050 -8.111 -5.133 1.00 95.25 101 SER A N 1
ATOM 746 C CA . SER A 1 101 ? 6.471 -9.238 -4.284 1.00 95.25 101 SER A CA 1
ATOM 747 C C . SER A 1 101 ? 5.309 -10.087 -3.771 1.00 95.25 101 SER A C 1
ATOM 749 O O . SER A 1 101 ? 5.508 -11.249 -3.426 1.00 95.25 101 SER A O 1
ATOM 751 N N . ILE A 1 102 ? 4.098 -9.529 -3.729 1.00 95.44 102 ILE A N 1
ATOM 752 C CA . ILE A 1 102 ? 2.886 -10.232 -3.289 1.00 95.44 102 ILE A CA 1
ATOM 753 C C . ILE A 1 102 ? 1.978 -10.613 -4.459 1.00 95.44 102 ILE A C 1
ATOM 755 O O . ILE A 1 102 ? 0.846 -11.034 -4.235 1.00 95.44 102 ILE A O 1
ATOM 759 N N . ARG A 1 103 ? 2.472 -10.532 -5.703 1.00 94.38 103 ARG A N 1
ATOM 760 C CA . ARG A 1 103 ? 1.773 -11.002 -6.909 1.00 94.38 103 ARG A CA 1
ATOM 761 C C . ARG A 1 103 ? 1.090 -12.372 -6.734 1.00 94.38 103 ARG A C 1
ATOM 763 O O . ARG A 1 103 ? -0.074 -12.472 -7.112 1.00 94.38 103 ARG A O 1
ATOM 770 N N . PRO A 1 104 ? 1.715 -13.400 -6.118 1.00 92.94 104 PRO A N 1
ATOM 771 C CA . PRO A 1 104 ? 1.063 -14.702 -5.939 1.00 92.94 104 PRO A CA 1
ATOM 772 C C . PRO A 1 104 ? -0.130 -14.690 -4.970 1.00 92.94 104 PRO A C 1
ATOM 774 O O . PRO A 1 104 ? -0.897 -15.645 -4.948 1.00 92.94 104 PRO A O 1
ATOM 777 N N . LEU A 1 105 ? -0.264 -13.646 -4.147 1.00 96.12 105 LEU A N 1
ATOM 778 C CA . LEU A 1 105 ? -1.261 -13.555 -3.078 1.00 96.12 105 LEU A CA 1
ATOM 779 C C . LEU A 1 105 ? -2.484 -12.720 -3.467 1.00 96.12 105 LEU A C 1
ATOM 781 O O . LEU A 1 105 ? -3.522 -12.830 -2.824 1.00 96.12 105 LEU A O 1
ATOM 785 N N . VAL A 1 106 ? -2.366 -11.856 -4.479 1.00 96.50 106 VAL A N 1
ATOM 786 C CA . VAL A 1 106 ? -3.416 -10.881 -4.811 1.00 96.50 106 VAL A CA 1
ATOM 787 C C . VAL A 1 106 ? -4.438 -11.403 -5.816 1.00 96.50 106 VAL A C 1
ATOM 789 O O . VAL A 1 106 ? -5.551 -10.888 -5.847 1.00 96.50 106 VAL A O 1
ATOM 792 N N . ALA A 1 107 ? -4.100 -12.412 -6.621 1.00 95.06 107 ALA A N 1
ATOM 793 C CA . ALA A 1 107 ? -4.976 -12.893 -7.686 1.00 95.06 107 ALA A CA 1
ATOM 794 C C . ALA A 1 107 ? -6.323 -13.403 -7.154 1.00 95.06 107 ALA A C 1
ATOM 796 O O . ALA A 1 107 ? -6.378 -14.165 -6.188 1.00 95.06 107 ALA A O 1
ATOM 797 N N . GLY A 1 108 ? -7.421 -12.964 -7.778 1.00 96.12 108 GLY A N 1
ATOM 798 C CA . GLY A 1 108 ? -8.774 -13.300 -7.333 1.00 96.12 108 GLY A CA 1
ATOM 799 C C . GLY A 1 108 ? -9.136 -12.704 -5.969 1.00 96.12 108 GLY A C 1
ATOM 800 O O . GLY A 1 108 ? -10.033 -13.214 -5.300 1.00 96.12 108 GLY A O 1
ATOM 801 N N . ARG A 1 109 ? -8.458 -11.633 -5.526 1.00 97.81 109 ARG A N 1
ATOM 802 C CA . ARG A 1 109 ? -8.737 -10.979 -4.239 1.00 97.81 109 ARG A CA 1
ATOM 803 C C . ARG A 1 109 ? -9.307 -9.567 -4.370 1.00 97.81 109 ARG A C 1
ATOM 805 O O . ARG A 1 109 ? -9.033 -8.833 -5.320 1.00 97.81 109 ARG A O 1
ATOM 812 N N . VAL A 1 110 ? -10.060 -9.156 -3.353 1.00 97.56 110 VAL A N 1
ATOM 813 C CA . VAL A 1 110 ? -10.290 -7.745 -3.022 1.00 97.56 110 VAL A CA 1
ATOM 814 C C . VAL A 1 110 ? -9.218 -7.332 -2.022 1.00 97.56 110 VAL A C 1
ATOM 816 O O . VAL A 1 110 ? -9.289 -7.679 -0.845 1.00 97.56 110 VAL A O 1
ATOM 819 N N . VAL A 1 111 ? -8.216 -6.596 -2.491 1.00 97.31 111 VAL A N 1
ATOM 820 C CA . VAL A 1 111 ? -7.063 -6.178 -1.693 1.00 97.31 111 VAL A CA 1
ATOM 821 C C . VAL A 1 111 ? -7.367 -4.847 -1.017 1.00 97.31 111 VAL A C 1
ATOM 823 O O . VAL A 1 111 ? -7.429 -3.802 -1.672 1.00 97.31 111 VAL A O 1
ATOM 826 N N . LEU A 1 112 ? -7.559 -4.872 0.301 1.00 96.75 112 LEU A N 1
ATOM 827 C CA . LEU A 1 112 ? -7.859 -3.684 1.092 1.00 96.75 112 LEU A CA 1
ATOM 828 C C . LEU A 1 112 ? -6.575 -2.949 1.477 1.00 96.75 112 LEU A C 1
ATOM 830 O O . LEU A 1 112 ? -5.666 -3.543 2.061 1.00 96.75 112 LEU A O 1
ATOM 834 N N . VAL A 1 113 ? -6.517 -1.646 1.188 1.00 93.62 113 VAL A N 1
ATOM 835 C CA . VAL A 1 113 ? -5.312 -0.825 1.400 1.00 93.62 113 VAL A CA 1
ATOM 836 C C . VAL A 1 113 ? -5.563 0.448 2.199 1.00 93.62 113 VAL A C 1
ATOM 838 O O . VAL A 1 113 ? -6.569 1.131 2.011 1.00 93.62 113 VAL A O 1
ATOM 841 N N . GLY A 1 114 ? -4.582 0.808 3.033 1.00 90.69 114 GLY A N 1
ATOM 842 C CA . GLY A 1 114 ? -4.518 2.032 3.853 1.00 90.69 114 GLY A CA 1
ATOM 843 C C . GLY A 1 114 ? -4.357 3.348 3.091 1.00 90.69 114 GLY A C 1
ATOM 844 O O . GLY A 1 114 ? -4.097 4.382 3.705 1.00 90.69 114 GLY A O 1
ATOM 845 N N . HIS A 1 115 ? -4.458 3.341 1.761 1.00 89.75 115 HIS A N 1
ATOM 846 C CA . HIS A 1 115 ? -4.209 4.530 0.949 1.00 89.75 115 HIS A CA 1
ATOM 847 C C . HIS A 1 115 ? -5.152 5.674 1.338 1.00 89.75 115 HIS A C 1
ATOM 849 O O . HIS A 1 115 ? -6.352 5.470 1.499 1.00 89.75 115 HIS A O 1
ATOM 855 N N . PHE A 1 116 ? -4.589 6.881 1.464 1.00 88.00 116 PHE A N 1
ATOM 856 C CA . PHE A 1 116 ? -5.281 8.131 1.815 1.00 88.00 116 PHE A CA 1
ATOM 857 C C . PHE A 1 116 ? -5.859 8.220 3.239 1.00 88.00 116 PHE A C 1
ATOM 859 O O . PHE A 1 116 ? -6.331 9.289 3.635 1.00 88.00 116 PHE A O 1
ATOM 866 N N . GLY A 1 117 ? -5.737 7.168 4.058 1.00 89.31 117 GLY A N 1
ATOM 867 C CA . GLY A 1 117 ? -6.098 7.226 5.481 1.00 89.31 117 GLY A CA 1
ATOM 868 C C . GLY A 1 117 ? -5.332 8.319 6.235 1.00 89.31 117 GLY A C 1
ATOM 869 O O . GLY A 1 117 ? -5.874 8.968 7.129 1.00 89.31 117 GLY A O 1
ATOM 870 N N . ASP A 1 118 ? -4.120 8.640 5.769 1.00 87.25 118 ASP A N 1
ATOM 871 C CA . ASP A 1 118 ? -3.296 9.706 6.322 1.00 87.25 118 ASP A CA 1
ATOM 872 C C . ASP A 1 118 ? -3.770 11.131 6.106 1.00 87.25 118 ASP A C 1
ATOM 874 O O . ASP A 1 118 ? -3.269 12.039 6.767 1.00 87.25 118 ASP A O 1
ATOM 878 N N . SER A 1 119 ? -4.745 11.311 5.229 1.00 87.25 119 SER A N 1
ATOM 879 C CA . SER A 1 119 ? -5.453 12.571 5.058 1.00 87.25 119 SER A CA 1
ATOM 880 C C . SER A 1 119 ? -6.860 12.479 5.643 1.00 87.25 119 SER A C 1
ATOM 882 O O . SER A 1 119 ? -7.307 13.404 6.310 1.00 87.25 119 SER A O 1
ATOM 884 N N . VAL A 1 120 ? -7.549 11.351 5.444 1.00 90.44 120 VAL A N 1
ATOM 885 C CA . VAL A 1 120 ? -8.951 11.189 5.854 1.00 90.44 120 VAL A CA 1
ATOM 886 C C . VAL A 1 120 ? -9.118 11.156 7.371 1.00 90.44 120 VAL A C 1
ATOM 888 O O . VAL A 1 120 ? -10.020 11.804 7.899 1.00 90.44 120 VAL A O 1
ATOM 891 N N . TRP A 1 121 ? -8.251 10.437 8.083 1.00 93.38 121 TRP A N 1
ATOM 892 C CA . TRP A 1 121 ? -8.378 10.239 9.531 1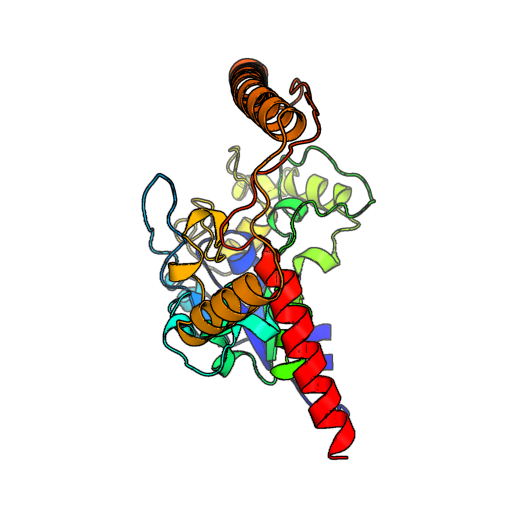.00 93.38 121 TRP A CA 1
ATOM 893 C C . TRP A 1 121 ? -7.463 11.134 10.366 1.00 93.38 121 TRP A C 1
ATOM 895 O O . TRP A 1 121 ? -7.462 11.040 11.593 1.00 93.38 121 TRP A O 1
ATOM 905 N N . GLU A 1 122 ? -6.706 12.021 9.722 1.00 91.38 122 GLU A N 1
ATOM 906 C CA . GLU A 1 122 ? -5.822 12.965 10.399 1.00 91.38 122 GLU A CA 1
ATOM 907 C C . GLU A 1 122 ? -6.625 14.007 11.191 1.00 91.38 122 GLU A C 1
ATOM 909 O O . GLU A 1 122 ? -7.411 14.792 10.647 1.00 91.38 122 GLU A O 1
ATOM 914 N N . ARG A 1 123 ? -6.401 14.043 12.508 1.00 92.75 123 ARG A N 1
ATOM 915 C CA . ARG A 1 123 ? -7.096 14.965 13.412 1.00 92.75 123 ARG A CA 1
ATOM 916 C C . ARG A 1 123 ? -6.735 16.425 13.138 1.00 92.75 123 ARG A C 1
ATOM 918 O O . ARG A 1 123 ? -7.583 17.310 13.276 1.00 92.75 123 ARG A O 1
ATOM 925 N N . ASN A 1 124 ? -5.485 16.692 12.770 1.00 88.56 124 ASN A N 1
ATOM 926 C CA . ASN A 1 124 ? -4.952 18.046 12.619 1.00 88.56 124 ASN A CA 1
ATOM 927 C C . ASN A 1 124 ? -4.850 18.473 11.142 1.00 88.56 124 ASN A C 1
ATOM 929 O O . ASN A 1 124 ? -3.935 19.211 10.763 1.00 88.56 124 ASN A O 1
ATOM 933 N N . LEU A 1 125 ? -5.781 18.005 10.303 1.00 83.38 125 LEU A N 1
ATOM 934 C CA . LEU A 1 125 ? -5.817 18.331 8.880 1.00 83.38 125 LEU A CA 1
ATOM 935 C C . LEU A 1 125 ? -6.081 19.831 8.665 1.00 83.38 125 LEU A C 1
ATOM 937 O O . LEU A 1 125 ? -7.013 20.403 9.224 1.00 83.38 125 LEU A O 1
ATOM 941 N N . VAL A 1 126 ? -5.256 20.472 7.834 1.00 78.25 126 VAL A N 1
ATOM 942 C CA . VAL A 1 126 ? -5.332 21.925 7.582 1.00 78.25 126 VAL A CA 1
ATOM 943 C C . VAL A 1 126 ? -6.434 22.284 6.578 1.00 78.25 126 VAL A C 1
ATOM 945 O O . VAL A 1 126 ? -6.985 23.379 6.637 1.00 78.25 126 VAL A O 1
ATOM 948 N N . ASN A 1 127 ? -6.759 21.381 5.650 1.00 80.56 127 ASN A N 1
ATOM 949 C CA . ASN A 1 127 ? -7.725 21.627 4.582 1.00 80.56 127 ASN A CA 1
ATOM 950 C C . ASN A 1 127 ? -8.876 20.619 4.656 1.00 80.56 127 ASN A C 1
ATOM 952 O O . ASN A 1 127 ? -8.674 19.445 4.372 1.00 80.56 127 ASN A O 1
ATOM 956 N N . LEU A 1 128 ? -10.069 21.105 5.002 1.00 82.50 128 LEU A N 1
ATOM 957 C CA . LEU A 1 128 ? -11.309 20.324 5.108 1.00 82.50 128 LEU A CA 1
ATOM 958 C C . LEU A 1 128 ? -12.254 20.556 3.918 1.00 82.50 128 LEU A C 1
ATOM 960 O O . LEU A 1 128 ? -13.463 20.364 4.039 1.00 82.50 128 LEU A O 1
ATOM 964 N N . GLY A 1 129 ? -11.723 21.033 2.790 1.00 77.56 129 GLY A N 1
ATOM 965 C CA . GLY A 1 129 ? -12.503 21.238 1.576 1.00 77.56 129 GLY A CA 1
ATOM 966 C C . GLY A 1 129 ? -13.160 19.948 1.081 1.00 77.56 129 GLY A C 1
ATOM 967 O O . GLY A 1 129 ? -12.683 18.845 1.334 1.00 77.56 129 GLY A O 1
ATOM 968 N N . THR A 1 130 ? -14.258 20.103 0.347 1.00 72.50 130 THR A N 1
ATOM 969 C CA . THR A 1 130 ? -15.005 18.991 -0.263 1.00 72.50 130 THR A CA 1
ATOM 970 C C . THR A 1 130 ? -14.318 18.423 -1.501 1.00 72.50 130 THR A C 1
ATOM 972 O O . THR A 1 130 ? -14.603 17.298 -1.907 1.00 72.50 130 THR A O 1
ATOM 975 N N . ASP A 1 131 ? -13.408 19.190 -2.105 1.00 76.62 131 ASP A N 1
ATOM 976 C CA . ASP A 1 131 ? -12.554 18.703 -3.180 1.00 76.62 131 ASP A CA 1
ATOM 977 C C . ASP A 1 131 ? -11.594 17.651 -2.619 1.00 76.62 131 ASP A C 1
ATOM 979 O O . ASP A 1 131 ? -10.689 17.975 -1.841 1.00 76.62 131 ASP A O 1
ATOM 983 N N . VAL A 1 132 ? -11.736 16.403 -3.064 1.00 71.12 132 VAL A N 1
ATOM 984 C CA . VAL A 1 132 ? -10.776 15.341 -2.748 1.00 71.12 132 VAL A CA 1
ATOM 985 C C . VAL A 1 132 ? -9.466 15.635 -3.481 1.00 71.12 132 VAL A C 1
ATOM 987 O O . VAL A 1 132 ? -9.250 15.237 -4.624 1.00 71.12 132 VAL A O 1
ATOM 990 N N . LYS A 1 133 ? -8.582 16.388 -2.823 1.00 70.75 133 LYS A N 1
ATOM 991 C CA . LYS A 1 133 ? -7.237 16.704 -3.311 1.00 70.75 133 LYS A CA 1
ATOM 992 C C . LYS A 1 133 ? -6.272 15.711 -2.697 1.00 70.75 133 LYS A C 1
ATOM 994 O O . LYS A 1 133 ? -5.873 15.872 -1.546 1.00 70.75 133 LYS A O 1
ATOM 999 N N . TRP A 1 134 ? -5.885 14.701 -3.467 1.00 69.62 134 TRP A N 1
ATOM 1000 C CA . TRP A 1 134 ? -4.860 13.761 -3.038 1.00 69.62 134 TRP A CA 1
ATOM 1001 C C . TRP A 1 134 ? -3.502 14.162 -3.623 1.00 69.62 134 TRP A C 1
ATOM 1003 O O . TRP A 1 134 ? -3.283 14.012 -4.824 1.00 69.62 134 TRP A O 1
ATOM 1013 N N . PRO A 1 135 ? -2.578 14.714 -2.814 1.00 57.09 135 PRO A N 1
ATOM 1014 C CA . PRO A 1 135 ? -1.274 15.153 -3.309 1.00 57.09 135 PRO A CA 1
ATOM 1015 C C . PRO A 1 135 ? -0.287 13.995 -3.522 1.00 57.09 135 PRO A C 1
ATOM 1017 O O . PRO A 1 135 ? 0.854 14.239 -3.915 1.00 57.09 135 PRO A O 1
ATOM 1020 N N . 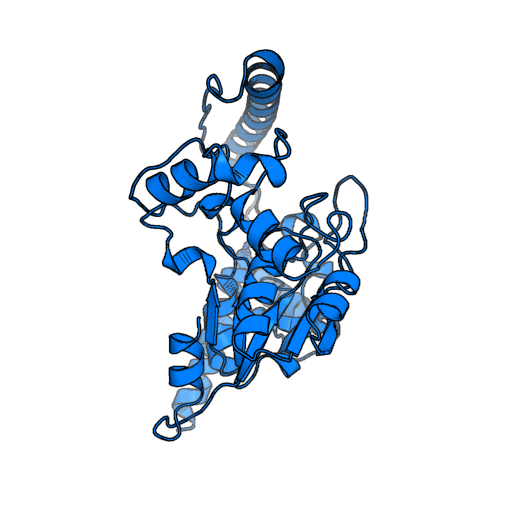LEU A 1 136 ? -0.685 12.757 -3.213 1.00 62.12 136 LEU A N 1
ATOM 1021 C CA . LEU A 1 136 ? 0.163 11.574 -3.281 1.00 62.12 136 LEU A CA 1
ATOM 1022 C C . LEU A 1 136 ? -0.354 10.604 -4.335 1.00 62.12 136 LEU A C 1
ATOM 1024 O O . LEU A 1 136 ? -1.544 10.524 -4.608 1.00 62.12 136 LEU A O 1
ATOM 1028 N N . ILE A 1 137 ? 0.584 9.858 -4.905 1.00 63.19 137 ILE A N 1
ATOM 1029 C CA . ILE A 1 137 ? 0.363 8.973 -6.045 1.00 63.19 137 ILE A CA 1
ATOM 1030 C C . ILE A 1 137 ? 0.217 7.506 -5.576 1.00 63.19 137 ILE A C 1
ATOM 1032 O O . ILE A 1 137 ? 0.569 6.587 -6.298 1.00 63.19 137 ILE A O 1
ATOM 1036 N N . ALA A 1 138 ? -0.208 7.238 -4.334 1.00 68.75 138 ALA A N 1
ATOM 1037 C CA . ALA A 1 138 ? -0.129 5.875 -3.788 1.00 68.75 138 ALA A CA 1
ATOM 1038 C C . ALA A 1 138 ? -1.013 4.890 -4.580 1.00 68.75 138 ALA A C 1
ATOM 1040 O O . ALA A 1 138 ? -2.204 5.125 -4.772 1.00 68.75 138 ALA A O 1
ATOM 1041 N N . GLY A 1 139 ? -0.424 3.789 -5.050 1.00 74.56 139 GLY A N 1
ATOM 1042 C CA . GLY A 1 139 ? -1.112 2.770 -5.845 1.00 74.56 139 GLY A CA 1
ATOM 1043 C C . GLY A 1 139 ? -1.386 3.130 -7.311 1.00 74.56 139 GLY A C 1
ATOM 1044 O O . GLY A 1 139 ? -2.074 2.367 -7.983 1.00 74.56 139 GLY A O 1
ATOM 1045 N N . HIS A 1 140 ? -0.893 4.261 -7.831 1.00 76.19 140 HIS A N 1
ATOM 1046 C CA . HIS A 1 140 ? -1.073 4.618 -9.251 1.00 76.19 140 HIS A CA 1
ATOM 1047 C C . HIS A 1 140 ? -0.423 3.634 -10.219 1.00 76.19 140 HIS A C 1
ATOM 1049 O O . HIS A 1 140 ? -0.992 3.309 -11.258 1.00 76.19 140 HIS A O 1
ATOM 1055 N N . ASP A 1 141 ? 0.743 3.145 -9.823 1.00 81.88 141 ASP A N 1
ATOM 1056 C CA . ASP A 1 141 ? 1.561 2.149 -10.487 1.00 81.88 141 ASP A CA 1
ATOM 1057 C C . ASP A 1 141 ? 0.886 0.774 -10.513 1.00 81.88 141 ASP A C 1
ATOM 1059 O O . ASP A 1 141 ? 1.361 -0.118 -11.188 1.00 81.88 141 ASP A O 1
ATOM 1063 N N . LEU A 1 142 ? -0.252 0.580 -9.842 1.00 89.88 142 LEU A N 1
ATOM 1064 C CA . LEU A 1 142 ? -0.931 -0.717 -9.795 1.00 89.88 142 LEU A CA 1
ATOM 1065 C C . LEU A 1 142 ? -2.010 -0.881 -10.872 1.00 89.88 142 LEU A C 1
ATOM 1067 O O . LEU A 1 142 ? -2.738 -1.872 -10.860 1.00 89.88 142 LEU A O 1
ATOM 1071 N N . SER A 1 143 ? -2.166 0.093 -11.775 1.00 85.69 143 SER A N 1
ATOM 1072 C CA . SER A 1 143 ? -3.281 0.111 -12.731 1.00 85.69 143 SER A CA 1
ATOM 1073 C C . SER A 1 143 ? -3.227 -1.035 -13.740 1.00 85.69 143 SER A C 1
ATOM 1075 O O . SER A 1 143 ? -4.260 -1.670 -13.942 1.00 85.69 143 SER A O 1
ATOM 1077 N N . ASP A 1 144 ? -2.060 -1.310 -14.331 1.00 90.81 144 ASP A N 1
ATOM 1078 C CA . ASP A 1 144 ? -1.876 -2.450 -15.241 1.00 90.81 144 ASP A CA 1
ATOM 1079 C C . ASP A 1 144 ? -1.653 -3.742 -14.448 1.00 90.81 144 ASP A C 1
ATOM 1081 O O . ASP A 1 144 ? -2.280 -4.757 -14.738 1.00 90.81 144 ASP A O 1
ATOM 1085 N N . PHE A 1 145 ? -0.866 -3.681 -13.368 1.00 93.44 145 PHE A N 1
ATOM 1086 C CA . PHE A 1 145 ? -0.649 -4.807 -12.455 1.00 93.44 145 PHE A CA 1
ATOM 1087 C C . PHE A 1 145 ? -1.955 -5.463 -11.980 1.00 93.44 145 PHE A C 1
ATOM 1089 O O . PHE A 1 145 ? -2.093 -6.680 -12.036 1.00 93.44 145 PHE A O 1
ATOM 1096 N N . ARG A 1 146 ? -2.967 -4.690 -11.568 1.00 93.12 146 ARG A N 1
ATOM 1097 C CA . ARG A 1 146 ? -4.248 -5.269 -11.116 1.00 93.12 146 ARG A CA 1
ATOM 1098 C C . ARG A 1 146 ? -5.072 -5.926 -12.219 1.00 93.12 146 ARG A C 1
ATOM 1100 O O . ARG A 1 146 ? -5.901 -6.778 -11.912 1.00 93.12 146 ARG A O 1
ATOM 1107 N N . LEU A 1 147 ? -4.878 -5.511 -13.471 1.00 90.62 147 LEU A N 1
ATOM 1108 C CA . LEU A 1 147 ? -5.541 -6.122 -14.621 1.00 90.62 147 LEU A CA 1
ATOM 1109 C C . LEU A 1 147 ? -4.857 -7.440 -14.981 1.00 90.62 147 LEU A C 1
ATOM 1111 O O . LEU A 1 147 ? -5.540 -8.443 -15.156 1.00 90.62 147 LEU A O 1
ATOM 1115 N N . GLU A 1 148 ? -3.525 -7.444 -15.015 1.00 91.31 148 GLU A N 1
ATOM 1116 C CA . GLU A 1 148 ? -2.721 -8.635 -15.315 1.00 91.31 148 GLU A CA 1
ATOM 1117 C C . GLU A 1 148 ? -2.853 -9.712 -14.231 1.00 91.31 148 GLU A C 1
ATOM 1119 O O . GLU A 1 148 ? -2.929 -10.899 -14.535 1.00 91.31 148 GLU A O 1
ATOM 1124 N N . GLN A 1 149 ? -2.924 -9.306 -12.960 1.00 93.88 149 GLN A N 1
ATOM 1125 C CA . GLN A 1 149 ? -3.048 -10.233 -11.832 1.00 93.88 149 GLN A CA 1
ATOM 1126 C C . GLN A 1 149 ? -4.501 -10.502 -11.411 1.00 93.88 149 GLN A C 1
ATOM 1128 O O . GLN A 1 149 ? -4.716 -11.253 -10.467 1.00 93.88 149 GLN A O 1
ATOM 1133 N N . ASP A 1 150 ? -5.492 -9.905 -12.085 1.00 94.75 150 ASP A N 1
ATOM 1134 C CA . ASP A 1 150 ? -6.927 -10.074 -11.811 1.00 94.75 150 ASP A CA 1
ATOM 1135 C C . ASP A 1 150 ? -7.300 -9.894 -10.329 1.00 94.75 150 ASP A C 1
ATOM 1137 O O . ASP A 1 150 ? -7.740 -10.823 -9.645 1.00 94.75 150 ASP A O 1
ATOM 1141 N N . PHE A 1 151 ? -7.120 -8.677 -9.813 1.00 96.38 151 PHE A N 1
ATOM 1142 C CA . PHE A 1 151 ? -7.543 -8.332 -8.455 1.00 96.38 151 PHE A CA 1
ATOM 1143 C C . PHE A 1 151 ? -8.183 -6.949 -8.365 1.00 96.38 151 PHE A C 1
ATOM 1145 O O . PHE A 1 151 ? -7.982 -6.061 -9.196 1.00 96.38 151 PHE A O 1
ATOM 1152 N N . ILE A 1 152 ? -8.961 -6.745 -7.304 1.00 95.25 152 ILE A N 1
ATOM 1153 C CA . ILE A 1 152 ? -9.634 -5.479 -7.026 1.00 95.25 152 ILE A CA 1
ATOM 1154 C C . ILE A 1 152 ? -8.870 -4.756 -5.922 1.00 95.25 152 ILE A C 1
ATOM 1156 O O . ILE A 1 152 ? -8.895 -5.168 -4.767 1.00 95.25 152 ILE A O 1
ATOM 1160 N N . LEU A 1 153 ? -8.219 -3.643 -6.256 1.00 94.31 153 LEU A N 1
ATOM 1161 C CA . LEU A 1 153 ? -7.643 -2.746 -5.255 1.00 94.31 153 LEU A CA 1
ATOM 1162 C C . LEU A 1 153 ? -8.755 -1.919 -4.594 1.00 94.31 153 LEU A C 1
ATOM 1164 O O . LEU A 1 153 ? -9.481 -1.197 -5.281 1.00 94.31 153 LEU A O 1
ATOM 1168 N N . PHE A 1 154 ? -8.862 -1.980 -3.268 1.00 94.25 154 PHE A N 1
ATOM 1169 C CA . PHE A 1 154 ? -9.906 -1.298 -2.510 1.00 94.25 154 PHE A CA 1
ATOM 1170 C C . PHE A 1 154 ? -9.329 -0.376 -1.419 1.00 94.25 154 PHE A C 1
ATOM 1172 O O . PHE A 1 154 ? -9.070 -0.808 -0.291 1.00 94.25 154 PHE A O 1
ATOM 1179 N N . PRO A 1 155 ? -9.125 0.920 -1.720 1.00 91.94 155 PRO A N 1
ATOM 1180 C CA . PRO A 1 155 ? -8.611 1.879 -0.752 1.00 91.94 155 PRO A CA 1
ATOM 1181 C C . PRO A 1 155 ? -9.756 2.417 0.123 1.00 91.94 155 PRO A C 1
ATOM 1183 O O . PRO A 1 155 ? -10.382 3.432 -0.182 1.00 91.94 155 PRO A O 1
ATOM 1186 N N . ALA A 1 156 ? -10.062 1.713 1.217 1.00 90.88 156 ALA A N 1
ATOM 1187 C CA . ALA A 1 156 ? -11.310 1.906 1.965 1.00 90.88 156 ALA A CA 1
ATOM 1188 C C . ALA A 1 156 ? -11.494 3.322 2.543 1.00 90.88 156 ALA A C 1
ATOM 1190 O O . ALA A 1 156 ? -12.627 3.791 2.657 1.00 90.88 156 ALA A O 1
ATOM 1191 N N . ALA A 1 157 ? -10.405 4.036 2.852 1.00 89.19 157 ALA A N 1
ATOM 1192 C CA . ALA A 1 157 ? -10.475 5.410 3.355 1.00 89.19 157 ALA A CA 1
ATOM 1193 C C . ALA A 1 157 ? -11.142 6.384 2.360 1.00 89.19 157 ALA A C 1
ATOM 1195 O O . ALA A 1 157 ? -11.741 7.378 2.775 1.00 89.19 157 ALA A O 1
ATOM 1196 N N . PHE A 1 158 ? -11.119 6.093 1.052 1.00 88.06 158 PHE A N 1
ATOM 1197 C CA . PHE A 1 158 ? -11.768 6.942 0.047 1.00 88.06 158 PHE A CA 1
ATOM 1198 C C . PHE A 1 158 ? -13.294 6.963 0.140 1.00 88.06 158 PHE A C 1
ATOM 1200 O O . PHE A 1 158 ? -13.900 7.941 -0.296 1.00 88.06 158 PHE A O 1
ATOM 1207 N N . LEU A 1 159 ? -13.920 5.945 0.741 1.00 86.88 159 LEU A N 1
ATOM 1208 C CA . LEU A 1 159 ? -15.380 5.850 0.856 1.00 86.88 159 LEU A CA 1
ATOM 1209 C C . LEU A 1 159 ? -16.032 7.014 1.606 1.00 86.88 159 LEU A C 1
ATOM 1211 O O . LEU A 1 159 ? -17.244 7.160 1.546 1.00 86.88 159 LEU A O 1
ATOM 1215 N N . ALA A 1 160 ? -15.270 7.803 2.356 1.00 84.81 160 ALA A N 1
ATOM 1216 C CA . ALA A 1 160 ? -15.805 8.948 3.080 1.00 84.81 160 ALA A CA 1
ATOM 1217 C C . ALA A 1 160 ? -14.975 10.220 2.853 1.00 84.81 160 ALA A C 1
ATOM 1219 O O . ALA A 1 160 ? -15.148 11.216 3.552 1.00 84.81 160 ALA A O 1
ATOM 1220 N N . ALA A 1 161 ? -14.107 10.220 1.837 1.00 87.75 161 ALA A N 1
ATOM 1221 C CA . ALA A 1 161 ? -13.209 11.329 1.525 1.00 87.75 161 ALA A CA 1
ATOM 1222 C C . ALA A 1 161 ? -13.926 12.649 1.195 1.00 87.75 161 ALA A C 1
ATOM 1224 O O . ALA A 1 161 ? -13.331 13.710 1.310 1.00 87.75 161 ALA A O 1
ATOM 1225 N N . TRP A 1 162 ? -15.197 12.622 0.795 1.00 87.50 162 TRP A N 1
ATOM 1226 C CA . TRP A 1 162 ? -15.981 13.845 0.572 1.00 87.50 162 TRP A CA 1
ATOM 1227 C C . TRP A 1 162 ? -16.617 14.403 1.857 1.00 87.50 162 TRP A C 1
ATOM 1229 O O . TRP A 1 162 ? -17.207 15.480 1.832 1.00 87.50 162 TRP A O 1
ATOM 1239 N N . ARG A 1 163 ? -16.512 13.680 2.981 1.00 91.06 163 ARG A N 1
ATOM 1240 C CA . ARG A 1 163 ? -17.044 14.047 4.308 1.00 91.06 163 ARG A CA 1
ATOM 1241 C C . ARG A 1 163 ? -15.929 14.400 5.297 1.00 91.06 163 ARG A C 1
ATOM 1243 O O . ARG A 1 163 ? -16.059 14.169 6.498 1.00 91.06 163 ARG A O 1
ATOM 1250 N N . LEU A 1 164 ? -14.802 14.928 4.804 1.00 90.88 164 LEU A N 1
ATOM 1251 C CA . LEU A 1 164 ? -13.626 15.242 5.632 1.00 90.88 164 LEU A CA 1
ATOM 1252 C C . LEU A 1 164 ? -13.964 16.162 6.804 1.00 90.88 164 LEU A C 1
ATOM 1254 O O . LEU A 1 164 ? -13.466 15.945 7.905 1.00 90.88 164 LEU A O 1
ATOM 1258 N N . ALA A 1 165 ? -14.823 17.162 6.590 1.00 91.44 165 ALA A N 1
ATOM 1259 C CA . ALA A 1 165 ? -15.244 18.074 7.647 1.00 91.44 165 ALA A CA 1
ATOM 1260 C C . ALA A 1 165 ? -15.976 17.336 8.779 1.00 91.44 165 ALA A C 1
ATOM 1262 O O . ALA A 1 165 ? -15.694 17.569 9.956 1.00 91.44 165 ALA A O 1
ATOM 1263 N N . GLU A 1 166 ? -16.880 16.409 8.452 1.00 94.06 166 GLU A N 1
ATOM 1264 C CA . GLU A 1 166 ? -17.584 15.621 9.461 1.00 94.06 166 GLU A CA 1
ATOM 1265 C C . GLU A 1 166 ? -16.682 14.601 10.148 1.00 94.06 166 GLU A C 1
ATOM 1267 O O . GLU A 1 166 ? -16.754 14.474 11.369 1.00 94.06 166 GLU A O 1
ATOM 1272 N N . ILE A 1 167 ? -15.810 13.921 9.401 1.00 94.50 167 ILE A N 1
ATOM 1273 C CA . ILE A 1 167 ? -14.828 12.989 9.971 1.00 94.50 167 ILE A CA 1
ATOM 1274 C C . ILE A 1 167 ? -13.907 13.735 10.936 1.00 94.50 167 ILE A C 1
ATOM 1276 O O . ILE A 1 167 ? -13.707 13.291 12.063 1.00 94.50 167 ILE A O 1
ATOM 1280 N N . ASN A 1 168 ? -13.404 14.909 10.546 1.00 94.44 168 ASN A N 1
ATOM 1281 C CA . ASN A 1 168 ? -12.555 15.723 11.407 1.00 94.44 168 ASN A CA 1
ATOM 1282 C C . ASN A 1 168 ? -13.302 16.217 12.654 1.00 94.44 168 ASN A C 1
ATOM 1284 O O . ASN A 1 168 ? -12.746 16.186 13.752 1.00 94.44 168 ASN A O 1
ATOM 1288 N N . ARG A 1 169 ? -14.576 16.609 12.515 1.00 95.56 169 ARG A N 1
ATOM 1289 C CA . ARG A 1 169 ? -15.433 16.969 13.654 1.00 95.56 169 ARG A CA 1
ATOM 1290 C C . ARG A 1 169 ? -15.593 15.801 14.629 1.00 95.56 169 ARG A C 1
ATOM 1292 O O . ARG A 1 169 ? -15.503 16.026 15.831 1.00 95.56 169 ARG A O 1
ATOM 1299 N N . ILE A 1 170 ? -15.794 14.577 14.130 1.00 96.62 170 ILE A N 1
ATOM 1300 C CA . ILE A 1 170 ? -15.845 13.365 14.962 1.00 96.62 170 ILE A CA 1
ATOM 1301 C C . ILE A 1 170 ? -14.496 13.148 15.648 1.00 96.62 170 ILE A C 1
ATOM 1303 O O . ILE A 1 170 ? -14.466 13.041 16.865 1.00 96.62 170 ILE A O 1
ATOM 1307 N N . SER A 1 171 ? -13.377 13.190 14.916 1.00 95.88 171 SER A N 1
ATOM 1308 C CA . SER A 1 171 ? -12.021 13.045 15.478 1.00 95.88 171 SER A CA 1
ATOM 1309 C C . SER A 1 171 ? -11.684 14.058 16.581 1.00 95.88 171 SER A C 1
ATOM 1311 O O . SER A 1 171 ? -10.732 13.855 17.331 1.00 95.88 171 SER A O 1
ATOM 1313 N N . ARG A 1 172 ? -12.416 15.174 16.669 1.00 95.75 172 ARG A N 1
ATOM 1314 C CA . ARG A 1 172 ? -12.214 16.246 17.655 1.00 95.75 172 ARG A CA 1
ATOM 1315 C C . ARG A 1 172 ? -13.297 16.297 18.735 1.00 95.75 172 ARG A C 1
ATOM 1317 O O . ARG A 1 172 ? -13.269 17.227 19.536 1.00 95.75 172 ARG A O 1
ATOM 1324 N N . SER A 1 173 ? -14.247 15.363 18.740 1.00 97.44 173 SER A N 1
ATOM 1325 C CA . SER A 1 173 ? -15.324 15.332 19.729 1.00 97.44 173 SER A CA 1
ATOM 1326 C C . SER A 1 173 ? -14.819 14.904 21.109 1.00 97.44 173 SER A C 1
ATOM 1328 O O . SER A 1 173 ? -13.782 14.249 21.238 1.00 97.44 173 SER A O 1
ATOM 1330 N N . ASP A 1 174 ? -15.591 15.228 22.146 1.00 97.75 174 ASP A N 1
ATOM 1331 C CA . ASP A 1 174 ? -15.304 14.787 23.516 1.00 97.75 174 ASP A CA 1
ATOM 1332 C C . ASP A 1 174 ? -15.368 13.257 23.657 1.00 97.75 174 ASP A C 1
ATOM 1334 O O . ASP A 1 174 ? -14.646 12.664 24.454 1.00 97.75 174 ASP A O 1
ATOM 1338 N N . GLU A 1 175 ? -16.169 12.590 22.825 1.00 98.06 175 GLU A N 1
ATOM 1339 C CA . GLU A 1 175 ? -16.238 11.127 22.784 1.00 98.06 175 GLU A CA 1
ATOM 1340 C C . GLU A 1 175 ? -14.903 10.496 22.351 1.00 98.06 175 GLU A C 1
ATOM 1342 O O . GLU A 1 175 ? -14.560 9.411 22.805 1.00 98.06 175 GLU A O 1
ATOM 1347 N N . MET A 1 176 ? -14.110 11.174 21.513 1.00 98.25 176 MET A N 1
ATOM 1348 C CA . MET A 1 176 ? -12.815 10.665 21.042 1.00 98.25 176 MET A CA 1
ATOM 1349 C C . MET A 1 176 ? -11.664 10.851 22.039 1.00 98.25 176 MET A C 1
ATOM 1351 O O . MET A 1 176 ? -10.551 10.386 21.773 1.00 98.25 176 MET A O 1
ATOM 1355 N N . GLN A 1 177 ? -11.895 11.504 23.182 1.00 97.38 177 GLN A N 1
ATOM 1356 C CA . GLN A 1 177 ? -10.857 11.796 24.180 1.00 97.38 177 GLN A CA 1
ATOM 1357 C C . GLN A 1 177 ? -10.040 10.568 24.617 1.00 97.38 177 GLN A C 1
ATOM 1359 O O . GLN A 1 177 ? -8.812 10.672 24.620 1.00 97.38 177 GLN A O 1
ATOM 1364 N N . PRO A 1 178 ? -10.640 9.389 24.896 1.00 97.62 178 PRO A N 1
ATOM 1365 C CA . PRO A 1 178 ? -9.875 8.213 25.327 1.00 97.62 178 PRO A CA 1
ATOM 1366 C C . PRO A 1 178 ? -8.845 7.721 24.296 1.00 97.62 178 PRO A C 1
ATOM 1368 O O . PRO A 1 178 ? -7.834 7.109 24.655 1.00 97.62 178 PRO A O 1
ATOM 1371 N N . TRP A 1 179 ? -9.079 8.005 23.013 1.00 97.88 179 TRP A N 1
ATOM 1372 C CA . TRP A 1 179 ? -8.239 7.579 21.892 1.00 97.88 179 TRP A CA 1
ATOM 1373 C C . TRP A 1 179 ? -7.413 8.718 21.288 1.00 97.88 179 TRP A C 1
ATOM 1375 O O . TRP A 1 179 ? -6.722 8.505 20.296 1.00 97.88 179 TRP A O 1
ATOM 1385 N N . THR A 1 180 ? -7.457 9.912 21.876 1.00 96.62 180 THR A N 1
ATOM 1386 C CA . THR A 1 180 ? -6.707 11.078 21.397 1.00 96.62 180 THR A CA 1
ATOM 1387 C C . THR A 1 180 ? -5.355 11.166 22.101 1.00 96.62 180 THR A C 1
ATOM 1389 O O . THR A 1 180 ? -5.286 11.106 23.328 1.00 96.62 180 THR A O 1
ATOM 1392 N N . LEU A 1 181 ? -4.270 11.310 21.330 1.00 93.69 181 LEU A N 1
ATOM 1393 C CA . LEU A 1 181 ? -2.903 11.392 21.869 1.00 93.69 181 LEU A CA 1
ATOM 1394 C C . LEU A 1 181 ? -2.341 12.817 21.934 1.00 93.69 181 LEU A C 1
ATOM 1396 O O . LEU A 1 181 ? -1.314 13.031 22.576 1.00 93.69 181 LEU A O 1
ATOM 1400 N N . TYR A 1 182 ? -2.986 13.785 21.278 1.00 92.62 182 TYR A N 1
ATOM 1401 C CA . TYR A 1 182 ? -2.572 15.192 21.253 1.00 92.62 182 TYR A CA 1
ATOM 1402 C C . TYR A 1 182 ? -1.161 15.433 20.697 1.00 92.62 182 TYR A C 1
ATOM 1404 O O . TYR A 1 182 ? -0.478 16.380 21.089 1.00 92.62 182 TYR A O 1
ATOM 1412 N N . ASN A 1 183 ? -0.730 14.601 19.751 1.00 90.25 183 ASN A N 1
ATOM 1413 C CA . ASN A 1 183 ? 0.559 14.731 19.074 1.00 90.25 183 ASN A CA 1
ATOM 1414 C C . ASN A 1 183 ? 0.378 15.042 17.572 1.00 90.25 183 ASN A C 1
ATOM 1416 O O . ASN A 1 183 ? -0.714 15.381 17.110 1.00 90.25 183 ASN A O 1
ATOM 1420 N N . ASP A 1 184 ? 1.469 14.999 16.806 1.00 87.19 184 ASP A N 1
ATOM 1421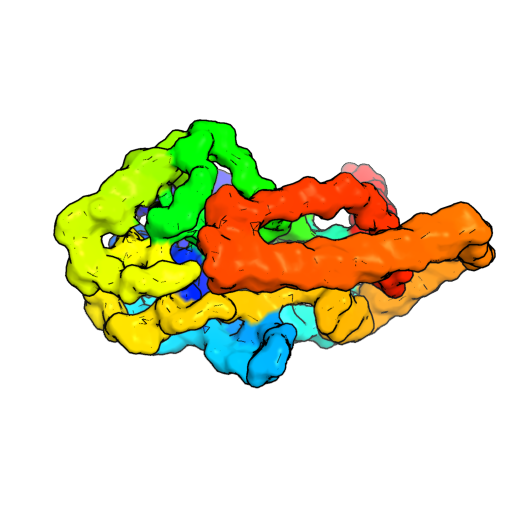 C CA . ASP A 1 184 ? 1.484 15.298 15.371 1.00 87.19 184 ASP A CA 1
ATOM 1422 C C . ASP A 1 184 ? 1.189 14.088 14.465 1.00 87.19 184 ASP A C 1
ATOM 1424 O O . ASP A 1 184 ? 1.194 14.240 13.241 1.00 87.19 184 ASP A O 1
ATOM 1428 N N . TYR A 1 185 ? 0.912 12.924 15.057 1.00 90.62 185 TYR A N 1
ATOM 1429 C CA . TYR A 1 185 ? 0.530 11.677 14.400 1.00 90.62 185 TYR A CA 1
ATOM 1430 C C . TYR A 1 185 ? -0.674 11.067 15.136 1.00 90.62 185 TYR A C 1
ATOM 1432 O O . TYR A 1 185 ? -0.567 10.044 15.816 1.00 90.62 185 TYR A O 1
ATOM 1440 N N . ASP A 1 186 ? -1.823 11.740 15.026 1.00 93.50 186 ASP A N 1
ATOM 1441 C CA . ASP A 1 186 ? -2.993 11.481 15.868 1.00 93.50 186 ASP A CA 1
ATOM 1442 C C . ASP A 1 186 ? -4.244 11.182 15.032 1.00 93.50 186 ASP A C 1
ATOM 1444 O O . ASP A 1 186 ? -4.690 12.002 14.220 1.00 93.50 186 ASP A O 1
ATOM 1448 N N . ARG A 1 187 ? -4.810 9.982 15.232 1.00 96.00 187 ARG A N 1
ATOM 1449 C CA . ARG A 1 187 ? -5.969 9.455 14.485 1.00 96.00 187 ARG A CA 1
ATOM 1450 C C . ARG A 1 187 ? -6.946 8.745 15.419 1.00 96.00 187 ARG A C 1
ATOM 1452 O O . ARG A 1 187 ? -7.006 7.511 15.423 1.00 96.00 187 ARG A O 1
ATOM 1459 N N . PRO A 1 188 ? -7.729 9.503 16.206 1.00 97.25 188 PRO A N 1
ATOM 1460 C CA . PRO A 1 188 ? -8.573 8.934 17.255 1.00 97.25 188 PRO A CA 1
ATOM 1461 C C . PRO A 1 188 ? -9.599 7.924 16.736 1.00 97.25 188 PRO A C 1
ATOM 1463 O O . PRO A 1 188 ? -9.801 6.891 17.363 1.00 97.25 188 PRO A O 1
ATOM 1466 N N . ILE A 1 189 ? -10.180 8.161 15.553 1.00 97.12 189 ILE A N 1
ATOM 1467 C CA . ILE A 1 189 ? -11.136 7.230 14.930 1.00 97.12 189 ILE A CA 1
ATOM 1468 C C . ILE A 1 189 ? -10.479 5.874 14.636 1.00 97.12 189 ILE A C 1
ATOM 1470 O O . ILE A 1 189 ? -11.027 4.841 15.007 1.00 97.12 189 ILE A O 1
ATOM 1474 N N . CYS A 1 190 ? -9.292 5.865 14.015 1.00 97.31 190 CYS A N 1
ATOM 1475 C CA . CYS A 1 190 ? -8.549 4.626 13.752 1.00 97.31 190 CYS A CA 1
ATOM 1476 C C . CYS A 1 190 ? -8.244 3.887 15.054 1.00 97.31 190 CYS A C 1
ATOM 1478 O O . CYS A 1 190 ? -8.429 2.681 15.163 1.00 97.31 190 CYS A O 1
ATOM 1480 N N . ARG A 1 191 ? -7.781 4.636 16.055 1.00 97.50 191 ARG A N 1
ATOM 1481 C CA . ARG A 1 191 ? -7.375 4.105 17.351 1.00 97.50 191 ARG A CA 1
ATOM 1482 C C . ARG A 1 191 ? -8.554 3.513 18.121 1.00 97.50 191 ARG A C 1
ATOM 1484 O O . ARG A 1 191 ? -8.393 2.446 18.699 1.00 97.50 191 ARG A O 1
ATOM 1491 N N . ARG A 1 192 ? -9.731 4.139 18.055 1.00 98.00 192 ARG A N 1
ATOM 1492 C CA . ARG A 1 192 ? -10.977 3.592 18.601 1.00 98.00 192 ARG A CA 1
ATOM 1493 C C . ARG A 1 192 ? -11.346 2.263 17.961 1.00 98.00 192 ARG A C 1
ATOM 1495 O O . ARG A 1 192 ? -11.468 1.283 18.683 1.00 98.00 192 ARG A O 1
ATOM 1502 N N . ILE A 1 193 ? -11.458 2.236 16.629 1.00 97.56 193 ILE A N 1
ATOM 1503 C CA . ILE A 1 193 ? -11.817 1.031 15.859 1.00 97.56 193 ILE A CA 1
ATOM 1504 C C . ILE A 1 193 ? -10.941 -0.153 16.277 1.00 97.56 193 ILE A C 1
ATOM 1506 O O . ILE A 1 193 ? -11.432 -1.242 16.546 1.00 97.56 193 ILE A O 1
ATOM 1510 N N . VAL A 1 194 ? -9.635 0.084 16.365 1.00 98.06 194 VAL A N 1
ATOM 1511 C CA . VAL A 1 194 ? -8.646 -0.956 16.638 1.00 98.06 194 VAL A CA 1
ATOM 1512 C C . VAL A 1 194 ? -8.651 -1.387 18.113 1.00 98.06 194 VAL A C 1
ATOM 1514 O O . VAL A 1 194 ? -8.671 -2.582 18.405 1.00 98.06 194 VAL A O 1
ATOM 1517 N N . GLU A 1 195 ? -8.647 -0.440 19.058 1.00 98.06 195 GLU A N 1
ATOM 1518 C CA . GLU A 1 195 ? -8.604 -0.757 20.496 1.00 98.06 195 GLU A CA 1
ATOM 1519 C C . GLU A 1 195 ? -9.894 -1.418 20.990 1.00 98.06 195 GLU A C 1
ATOM 1521 O O . GLU A 1 195 ? -9.829 -2.333 21.809 1.00 98.06 195 GLU A O 1
ATOM 1526 N N . GLU A 1 196 ? -11.060 -1.013 20.475 1.00 97.75 196 GLU A N 1
ATOM 1527 C CA . GLU A 1 196 ? -12.346 -1.636 20.825 1.00 97.75 196 GLU A CA 1
ATOM 1528 C C . GLU A 1 196 ? -12.436 -3.100 20.364 1.00 97.75 196 GLU A C 1
ATOM 1530 O O . GLU A 1 196 ? -13.237 -3.868 20.897 1.00 97.75 196 GLU A O 1
ATOM 1535 N N . LYS A 1 197 ? -11.579 -3.520 19.425 1.00 96.81 197 LYS A N 1
ATOM 1536 C CA . LYS A 1 197 ? -11.449 -4.918 18.982 1.00 96.81 197 LYS A CA 1
ATOM 1537 C C . LYS A 1 197 ? -10.389 -5.703 19.751 1.00 96.81 197 LYS A C 1
ATOM 1539 O O . LYS A 1 197 ? -10.090 -6.838 19.399 1.00 96.81 197 LYS A O 1
ATOM 1544 N N . GLY A 1 198 ? -9.846 -5.127 20.824 1.00 95.94 198 GLY A N 1
ATOM 1545 C CA . GLY A 1 198 ? -8.928 -5.805 21.739 1.00 95.94 198 GLY A CA 1
ATOM 1546 C C . GLY A 1 198 ? -7.460 -5.763 21.315 1.00 95.94 198 GLY A C 1
ATOM 1547 O O . GLY A 1 198 ? -6.621 -6.380 21.970 1.00 95.94 198 GLY A O 1
ATOM 1548 N N . VAL A 1 199 ? -7.117 -5.023 20.258 1.00 97.25 199 VAL A N 1
ATOM 1549 C CA . VAL A 1 199 ? -5.720 -4.850 19.849 1.00 97.25 199 VAL A CA 1
ATOM 1550 C C . VAL A 1 199 ? -5.004 -3.939 20.860 1.00 97.25 199 VAL A C 1
ATOM 1552 O O . VAL A 1 199 ? -5.461 -2.818 21.112 1.00 97.25 199 VAL A O 1
ATOM 1555 N N . PRO A 1 200 ? -3.860 -4.360 21.436 1.00 95.69 200 PRO A N 1
ATOM 1556 C CA . PRO A 1 200 ? -3.149 -3.554 22.419 1.00 95.69 200 PRO A CA 1
ATOM 1557 C C . PRO A 1 200 ? -2.695 -2.205 21.857 1.00 95.69 200 PRO A C 1
ATOM 1559 O O . PRO A 1 200 ? -2.058 -2.124 20.809 1.00 95.69 200 PRO A O 1
ATOM 1562 N N . ARG A 1 201 ? -2.922 -1.138 22.627 1.00 94.38 201 ARG A N 1
ATOM 1563 C CA . ARG A 1 201 ? -2.543 0.249 22.303 1.00 94.38 201 ARG A CA 1
ATOM 1564 C C . ARG A 1 201 ? -1.091 0.423 21.838 1.00 94.38 201 ARG A C 1
ATOM 1566 O O . ARG A 1 201 ? -0.825 1.297 21.016 1.00 94.38 201 ARG A O 1
ATOM 1573 N N . ALA A 1 202 ? -0.164 -0.356 22.394 1.00 93.75 202 ALA A N 1
ATOM 1574 C CA . ALA A 1 202 ? 1.263 -0.287 22.081 1.00 93.75 202 ALA A CA 1
ATOM 1575 C C . ALA A 1 202 ? 1.642 -1.001 20.768 1.00 93.75 202 ALA A C 1
ATOM 1577 O O . ALA A 1 202 ? 2.738 -0.785 20.263 1.00 93.75 202 ALA A O 1
ATOM 1578 N N . ALA A 1 203 ? 0.752 -1.829 20.212 1.00 92.81 203 ALA A N 1
ATOM 1579 C CA . ALA A 1 203 ? 1.034 -2.672 19.050 1.00 92.81 203 ALA A CA 1
ATOM 1580 C C . ALA A 1 203 ? 0.961 -1.931 17.704 1.00 92.81 203 ALA A C 1
ATOM 1582 O O . ALA A 1 203 ? 1.421 -2.452 16.694 1.00 92.81 203 ALA A O 1
ATOM 1583 N N . PHE A 1 204 ? 0.363 -0.738 17.669 1.00 94.56 204 PHE A N 1
ATOM 1584 C CA . PHE A 1 204 ? 0.129 0.003 16.430 1.00 94.56 204 PHE A CA 1
ATOM 1585 C C . PHE A 1 204 ? 0.115 1.517 16.668 1.00 94.56 204 PHE A C 1
ATOM 1587 O O . PHE A 1 204 ? 0.007 1.997 17.801 1.00 94.56 204 PHE A O 1
ATOM 1594 N N . GLY A 1 205 ? 0.222 2.291 15.587 1.00 91.69 205 GLY A N 1
ATOM 1595 C CA . GLY A 1 205 ? 0.020 3.740 15.596 1.00 91.69 205 GLY A CA 1
ATOM 1596 C C . GLY A 1 205 ? 1.080 4.533 16.367 1.00 91.69 205 GLY A C 1
ATOM 1597 O O . GLY A 1 205 ? 0.854 5.697 16.683 1.00 91.69 205 GLY A O 1
ATOM 1598 N N . GLN A 1 206 ? 2.231 3.929 16.678 1.00 90.12 206 GLN A N 1
ATOM 1599 C CA . GLN A 1 206 ? 3.302 4.589 17.440 1.00 90.12 206 GLN A CA 1
ATOM 1600 C C . GLN A 1 206 ? 4.126 5.537 16.566 1.00 90.12 206 GLN A C 1
ATOM 1602 O O . GLN A 1 206 ? 4.539 6.612 16.998 1.00 90.12 206 GLN A O 1
ATOM 1607 N N . LYS A 1 207 ? 4.357 5.144 15.310 1.00 86.94 207 LYS A N 1
ATOM 1608 C CA . LYS A 1 207 ? 5.148 5.895 14.338 1.00 86.94 207 LYS A CA 1
ATOM 1609 C C . LYS A 1 207 ? 4.656 5.610 12.924 1.00 86.94 207 LYS A C 1
ATOM 1611 O O . LYS A 1 207 ? 4.081 4.559 12.654 1.00 86.94 207 LYS A O 1
ATOM 1616 N N . LYS A 1 208 ? 4.880 6.556 12.011 1.00 84.88 208 LYS A N 1
ATOM 1617 C CA . LYS A 1 208 ? 4.647 6.347 10.580 1.00 84.88 208 LYS A CA 1
ATOM 1618 C C . LYS A 1 208 ? 5.858 5.652 9.959 1.00 84.88 208 LYS A C 1
ATOM 1620 O O . LYS A 1 208 ? 6.923 6.260 9.836 1.00 84.88 208 LYS A O 1
ATOM 1625 N N . LEU A 1 209 ? 5.662 4.407 9.548 1.00 85.44 209 LEU A N 1
ATOM 1626 C CA . LEU A 1 209 ? 6.580 3.638 8.714 1.00 85.44 209 LEU A CA 1
ATOM 1627 C C . LEU A 1 209 ? 5.984 3.490 7.307 1.00 85.44 209 LEU A C 1
ATOM 1629 O O . LEU A 1 209 ? 4.799 3.746 7.091 1.00 85.44 209 LEU A O 1
ATOM 1633 N N . ALA A 1 210 ? 6.829 3.190 6.323 1.00 83.50 210 ALA A N 1
ATOM 1634 C CA . ALA A 1 210 ? 6.406 3.044 4.934 1.00 83.50 210 ALA A CA 1
ATOM 1635 C C . ALA A 1 210 ? 7.164 1.892 4.279 1.00 83.50 210 ALA A C 1
ATOM 1637 O O . ALA A 1 210 ? 8.392 1.934 4.237 1.00 83.50 210 ALA A O 1
ATOM 1638 N N . ALA A 1 211 ? 6.439 0.916 3.736 1.00 83.88 211 ALA A N 1
ATOM 1639 C CA . ALA A 1 211 ? 7.002 -0.184 2.950 1.00 83.88 211 ALA A CA 1
ATOM 1640 C C . ALA A 1 211 ? 7.227 0.183 1.469 1.00 83.88 211 ALA A C 1
ATOM 1642 O O . ALA A 1 211 ? 8.003 -0.487 0.792 1.00 83.88 211 ALA A O 1
ATOM 1643 N N . GLY A 1 212 ? 6.596 1.273 1.007 1.00 86.44 212 GLY A N 1
ATOM 1644 C CA . GLY A 1 212 ? 6.623 1.735 -0.381 1.00 86.44 212 GLY A CA 1
ATOM 1645 C C . GLY A 1 212 ? 8.023 1.772 -0.991 1.00 86.44 212 GLY A C 1
ATOM 1646 O O . GLY A 1 212 ? 8.940 2.334 -0.383 1.00 86.44 212 GLY A O 1
ATOM 1647 N N . VAL A 1 213 ? 8.179 1.216 -2.192 1.00 88.81 213 VAL A N 1
ATOM 1648 C CA . VAL A 1 213 ? 9.457 1.192 -2.921 1.00 88.81 213 VAL A CA 1
ATOM 1649 C C . VAL A 1 213 ? 9.656 2.491 -3.704 1.00 88.81 213 VAL A C 1
ATOM 1651 O O . VAL A 1 213 ? 8.811 2.899 -4.494 1.00 88.81 213 VAL A O 1
ATOM 1654 N N . PHE A 1 214 ? 10.799 3.162 -3.513 1.00 86.31 214 PHE A N 1
ATOM 1655 C CA . PHE A 1 214 ? 11.100 4.395 -4.250 1.00 86.31 214 PHE A CA 1
ATOM 1656 C C . PHE A 1 214 ? 12.527 4.406 -4.794 1.00 86.31 214 PHE A C 1
ATOM 1658 O O . PHE A 1 214 ? 13.484 4.726 -4.084 1.00 86.31 214 PHE A O 1
ATOM 1665 N N . SER A 1 215 ? 12.651 4.198 -6.106 1.00 86.31 215 SER A N 1
ATOM 1666 C CA . SER A 1 215 ? 13.924 4.224 -6.846 1.00 86.31 215 SER A CA 1
ATOM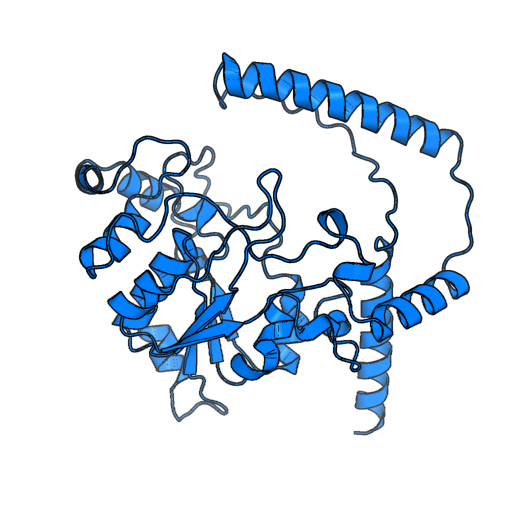 1667 C C . SER A 1 215 ? 14.737 5.509 -6.637 1.00 86.31 215 SER A C 1
ATOM 1669 O O . SER A 1 215 ? 15.968 5.492 -6.646 1.00 86.31 215 SER A O 1
ATOM 1671 N N . ARG A 1 216 ? 14.066 6.643 -6.399 1.00 82.00 216 ARG A N 1
ATOM 1672 C CA . ARG A 1 216 ? 14.716 7.926 -6.093 1.00 82.00 216 ARG A CA 1
ATOM 1673 C C . ARG A 1 216 ? 15.517 7.898 -4.790 1.00 82.00 216 ARG A C 1
ATOM 1675 O O . ARG A 1 216 ? 16.549 8.565 -4.717 1.00 82.00 216 ARG A O 1
ATOM 1682 N N . ASP A 1 217 ? 15.009 7.197 -3.784 1.00 82.06 217 ASP A N 1
ATOM 1683 C CA . ASP A 1 217 ? 15.585 7.180 -2.440 1.00 82.06 217 ASP A CA 1
ATOM 1684 C C . ASP A 1 217 ? 16.514 5.972 -2.244 1.00 82.06 217 ASP A C 1
ATOM 1686 O O . ASP A 1 217 ? 17.472 6.057 -1.479 1.00 82.06 217 ASP A O 1
ATOM 1690 N N . GLU A 1 218 ? 16.261 4.878 -2.964 1.00 88.06 218 GLU A N 1
ATOM 1691 C CA . GLU A 1 218 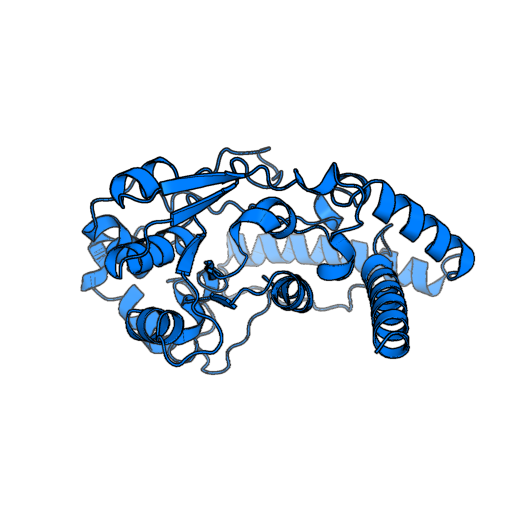? 16.933 3.588 -2.765 1.00 88.06 218 GLU A CA 1
ATOM 1692 C C . GLU A 1 218 ? 17.885 3.191 -3.901 1.00 88.06 218 GLU A C 1
ATOM 1694 O O . GLU A 1 218 ? 18.728 2.323 -3.703 1.00 88.06 218 GLU A O 1
ATOM 1699 N N . GLY A 1 219 ? 17.801 3.855 -5.057 1.00 89.31 219 GLY A N 1
ATOM 1700 C CA . GLY A 1 219 ? 18.536 3.487 -6.268 1.00 89.31 219 GLY A CA 1
ATOM 1701 C C . GLY A 1 219 ? 17.685 2.636 -7.208 1.00 89.31 219 GLY A C 1
ATOM 1702 O O . GLY A 1 219 ? 16.902 1.792 -6.776 1.00 89.31 219 GLY A O 1
ATOM 1703 N N . LEU A 1 220 ? 17.804 2.881 -8.514 1.00 91.50 220 LEU A N 1
ATOM 1704 C CA . LEU A 1 220 ? 17.046 2.130 -9.518 1.00 91.50 220 LEU A CA 1
ATOM 1705 C C . LEU A 1 220 ? 17.496 0.666 -9.555 1.00 91.50 220 LEU A C 1
ATOM 1707 O O . LEU A 1 220 ? 16.671 -0.232 -9.566 1.00 91.50 220 LEU A O 1
ATOM 1711 N N . ASP A 1 221 ? 18.802 0.438 -9.511 1.00 93.25 221 ASP A N 1
ATOM 1712 C CA . ASP A 1 221 ? 19.448 -0.873 -9.519 1.00 93.25 221 ASP A CA 1
ATOM 1713 C C . ASP A 1 221 ? 19.066 -1.773 -8.337 1.00 93.25 221 ASP A C 1
ATOM 1715 O O . ASP A 1 221 ? 19.079 -2.992 -8.477 1.00 93.25 221 ASP A O 1
ATOM 1719 N N . ALA A 1 222 ? 18.698 -1.179 -7.201 1.00 93.00 222 ALA A N 1
ATOM 1720 C CA . ALA A 1 222 ? 18.229 -1.900 -6.020 1.00 93.00 222 ALA A CA 1
ATOM 1721 C C . ALA A 1 222 ? 16.710 -2.143 -6.004 1.00 93.00 222 ALA A C 1
ATOM 1723 O O . ALA A 1 222 ? 16.218 -2.866 -5.143 1.00 93.00 222 ALA A O 1
ATOM 1724 N N . THR A 1 223 ? 15.957 -1.507 -6.906 1.00 93.88 223 THR A N 1
ATOM 1725 C CA . THR A 1 223 ? 14.484 -1.481 -6.865 1.00 93.88 223 THR A CA 1
ATOM 1726 C C . THR A 1 223 ? 13.828 -2.044 -8.117 1.00 93.88 223 THR A C 1
ATOM 1728 O O . THR A 1 223 ? 12.606 -2.040 -8.201 1.00 93.88 223 THR A O 1
ATOM 1731 N N . ILE A 1 224 ? 14.592 -2.552 -9.080 1.00 95.75 224 ILE A N 1
ATOM 1732 C CA . ILE A 1 224 ? 14.052 -3.266 -10.241 1.00 95.75 224 ILE A CA 1
ATOM 1733 C C . ILE A 1 224 ? 14.869 -4.533 -10.503 1.00 95.75 224 ILE A C 1
ATOM 1735 O O . ILE A 1 224 ? 16.034 -4.624 -10.111 1.00 95.75 224 ILE A O 1
ATOM 1739 N N . THR A 1 225 ? 14.278 -5.505 -11.192 1.00 97.44 225 THR A N 1
ATOM 1740 C CA . THR A 1 225 ? 14.963 -6.722 -11.630 1.00 97.44 225 THR A CA 1
ATOM 1741 C C . THR A 1 225 ? 16.180 -6.411 -12.498 1.00 97.44 225 THR A C 1
ATOM 1743 O O . THR A 1 225 ? 16.233 -5.430 -13.249 1.00 97.44 225 THR A O 1
ATOM 1746 N N . LYS A 1 226 ? 17.174 -7.305 -12.451 1.00 96.50 226 LYS A N 1
ATOM 1747 C CA . LYS A 1 226 ? 18.376 -7.197 -13.294 1.00 96.50 226 LYS A CA 1
ATOM 1748 C C . LYS A 1 226 ? 18.031 -7.201 -14.787 1.00 96.50 226 LYS A C 1
ATOM 1750 O O . LYS A 1 226 ? 18.655 -6.463 -15.548 1.00 96.50 226 LYS A O 1
ATOM 1755 N N . SER A 1 227 ? 17.037 -7.995 -15.194 1.00 96.69 227 SER A N 1
ATOM 1756 C CA . SER A 1 227 ? 16.502 -8.022 -16.562 1.00 96.69 227 SER A CA 1
ATOM 1757 C C . SER A 1 227 ? 15.922 -6.668 -16.969 1.00 96.69 227 SER A C 1
ATOM 1759 O O . SER A 1 227 ? 16.341 -6.124 -17.992 1.00 96.69 227 SER A O 1
ATOM 1761 N N . SER A 1 228 ? 15.049 -6.079 -16.142 1.00 97.06 228 SER A N 1
ATOM 1762 C CA . SER A 1 228 ? 14.465 -4.758 -16.404 1.00 97.06 228 SER A CA 1
ATOM 1763 C C . SER A 1 228 ? 15.531 -3.676 -16.495 1.00 97.06 228 SER A C 1
ATOM 1765 O O . SER A 1 228 ? 15.520 -2.869 -17.422 1.00 97.06 228 SER A O 1
ATOM 1767 N N . LEU A 1 229 ? 16.506 -3.678 -15.581 1.00 96.62 229 LEU A N 1
ATOM 1768 C CA . LEU A 1 229 ? 17.594 -2.701 -15.589 1.00 96.62 229 LEU A CA 1
ATOM 1769 C C . LEU A 1 229 ? 18.444 -2.792 -16.858 1.00 96.62 229 LEU A C 1
ATOM 1771 O O . LEU A 1 229 ? 18.805 -1.762 -17.434 1.00 96.62 229 LEU A O 1
ATOM 1775 N N . GLN A 1 230 ? 18.777 -4.008 -17.288 1.00 96.44 230 GLN A N 1
ATOM 1776 C CA . GLN A 1 230 ? 19.576 -4.218 -18.488 1.00 96.44 230 GLN A CA 1
ATOM 1777 C C . GLN A 1 230 ? 18.819 -3.787 -19.749 1.00 96.44 230 GLN A C 1
ATOM 1779 O O . GLN A 1 230 ? 19.379 -3.054 -20.569 1.00 96.44 230 GLN A O 1
ATOM 1784 N N . ASP A 1 231 ? 17.554 -4.191 -19.893 1.00 97.06 231 ASP A N 1
ATOM 1785 C CA . ASP A 1 231 ? 16.728 -3.802 -21.039 1.00 97.06 231 ASP A CA 1
ATOM 1786 C C . ASP A 1 231 ? 16.505 -2.284 -21.081 1.00 97.06 231 ASP A C 1
ATOM 1788 O O . ASP A 1 231 ? 16.719 -1.650 -22.117 1.00 97.06 231 ASP A O 1
ATOM 1792 N N . TYR A 1 232 ? 16.200 -1.675 -19.931 1.00 96.50 232 TYR A N 1
ATOM 1793 C CA . TYR A 1 232 ? 16.065 -0.228 -19.791 1.00 96.50 232 TYR A CA 1
ATOM 1794 C C . TYR A 1 232 ? 17.330 0.519 -20.223 1.00 96.50 232 TYR A C 1
ATOM 1796 O O . TYR A 1 232 ? 17.256 1.490 -20.983 1.00 96.50 232 TYR A O 1
ATOM 1804 N N . ARG A 1 233 ? 18.509 0.081 -19.763 1.00 95.12 233 ARG A N 1
ATOM 1805 C CA . ARG A 1 233 ? 19.788 0.711 -20.124 1.00 95.12 233 ARG A CA 1
ATOM 1806 C C . ARG A 1 233 ? 20.071 0.590 -21.620 1.00 95.12 233 ARG A C 1
ATOM 1808 O O . ARG A 1 233 ? 20.457 1.588 -22.229 1.00 95.12 233 ARG A O 1
ATOM 1815 N N . ASN A 1 234 ? 19.819 -0.576 -22.215 1.00 95.44 234 ASN A N 1
ATOM 1816 C CA . ASN A 1 234 ? 19.971 -0.792 -23.656 1.00 95.44 234 ASN A CA 1
ATOM 1817 C C . ASN A 1 234 ? 19.042 0.131 -24.457 1.00 95.44 234 ASN A C 1
ATOM 1819 O O . ASN A 1 234 ? 19.488 0.849 -25.354 1.00 95.44 234 ASN A O 1
ATOM 1823 N N . TRP A 1 235 ? 17.760 0.169 -24.086 1.00 95.44 235 TRP A N 1
ATOM 1824 C CA . TRP A 1 235 ? 16.768 1.044 -24.704 1.00 95.44 235 TRP A CA 1
ATOM 1825 C C . TRP A 1 235 ? 17.146 2.524 -24.583 1.00 95.44 235 TRP A C 1
ATOM 1827 O O . TRP A 1 235 ? 17.045 3.276 -25.557 1.00 95.44 235 TRP A O 1
ATOM 1837 N N . LYS A 1 236 ? 17.617 2.945 -23.404 1.00 92.50 236 LYS A N 1
ATOM 1838 C CA . LYS A 1 236 ? 18.007 4.329 -23.124 1.00 92.50 236 LYS A CA 1
ATOM 1839 C C . LYS A 1 236 ? 19.180 4.763 -23.996 1.00 92.50 236 LYS A C 1
ATOM 1841 O O . LYS A 1 236 ? 19.108 5.842 -24.570 1.00 92.50 236 LYS A O 1
ATOM 1846 N N . VAL A 1 237 ? 20.217 3.933 -24.126 1.00 91.06 237 VAL A N 1
ATOM 1847 C CA . VAL A 1 237 ? 21.369 4.212 -25.005 1.00 91.06 237 VAL A CA 1
ATOM 1848 C C . VAL A 1 237 ? 20.936 4.320 -26.469 1.00 91.06 237 VAL A C 1
ATOM 1850 O O . VAL A 1 237 ? 21.396 5.215 -27.171 1.00 91.06 237 VAL A O 1
ATOM 1853 N N . ALA A 1 238 ? 20.030 3.449 -26.919 1.00 90.75 238 ALA A N 1
ATOM 1854 C CA . ALA A 1 238 ? 19.553 3.444 -28.300 1.00 90.75 238 ALA A CA 1
ATOM 1855 C C . ALA A 1 238 ? 18.610 4.615 -28.637 1.00 90.75 238 ALA A C 1
ATOM 1857 O O . ALA A 1 238 ? 18.564 5.056 -29.782 1.00 90.75 238 ALA A O 1
ATOM 1858 N N . THR A 1 239 ? 17.838 5.104 -27.661 1.00 89.19 239 THR A N 1
ATOM 1859 C CA . THR A 1 239 ? 16.728 6.045 -27.908 1.00 89.19 239 THR A CA 1
ATOM 1860 C C . THR A 1 239 ? 17.043 7.472 -27.472 1.00 89.19 239 THR A C 1
ATOM 1862 O O . THR A 1 239 ? 16.571 8.426 -28.087 1.00 89.19 239 THR A O 1
ATOM 1865 N N . ILE A 1 240 ? 17.802 7.640 -26.388 1.00 83.25 240 ILE A N 1
ATOM 1866 C CA . ILE A 1 240 ? 18.040 8.942 -25.767 1.00 83.25 240 ILE A CA 1
ATOM 1867 C C . ILE A 1 240 ? 19.484 9.345 -26.066 1.00 83.25 240 ILE A C 1
ATOM 1869 O O . ILE A 1 240 ? 20.404 8.844 -25.413 1.00 83.25 240 ILE A O 1
ATOM 1873 N N . PRO A 1 241 ? 19.717 10.252 -27.033 1.00 73.69 241 PRO A N 1
ATOM 1874 C CA . PRO A 1 241 ? 21.064 10.691 -27.347 1.00 73.69 241 PRO A CA 1
ATOM 1875 C C . PRO A 1 241 ? 21.694 11.364 -26.118 1.00 73.69 241 PRO A C 1
ATOM 1877 O O . PRO A 1 241 ? 21.005 12.076 -25.377 1.00 73.69 241 PRO A O 1
ATOM 1880 N N . PRO A 1 242 ? 23.004 11.184 -25.880 1.00 67.62 242 PRO A N 1
ATOM 1881 C CA . PRO A 1 242 ? 23.691 11.873 -24.801 1.00 67.62 242 PRO A CA 1
ATOM 1882 C C . PRO A 1 242 ? 23.709 13.381 -25.085 1.00 67.62 242 PRO A C 1
ATOM 1884 O O . PRO A 1 242 ? 24.529 13.880 -25.850 1.00 67.62 242 PRO A O 1
ATOM 1887 N N . THR A 1 243 ? 22.802 14.133 -24.465 1.00 64.50 243 THR A N 1
ATOM 1888 C CA . THR A 1 243 ? 22.790 15.597 -24.565 1.00 64.50 243 THR A CA 1
ATOM 1889 C C . THR A 1 243 ? 23.531 16.212 -23.386 1.00 64.50 243 THR A C 1
ATOM 1891 O O . THR A 1 243 ? 23.130 16.039 -22.230 1.00 64.50 243 THR A O 1
ATOM 1894 N N . ALA A 1 244 ? 24.590 16.975 -23.662 1.00 66.94 244 ALA A N 1
ATOM 1895 C CA . ALA A 1 244 ? 25.228 17.798 -22.643 1.00 66.94 244 ALA A CA 1
ATOM 1896 C C . ALA A 1 244 ? 24.235 18.865 -22.138 1.00 66.94 244 ALA A C 1
ATOM 1898 O O . ALA A 1 244 ? 23.571 19.513 -22.951 1.00 66.94 244 ALA A O 1
ATOM 1899 N N . PRO A 1 245 ? 24.120 19.088 -20.816 1.00 68.81 245 PRO A N 1
ATOM 1900 C CA . PRO A 1 245 ? 23.195 20.083 -20.298 1.00 68.81 245 PRO A CA 1
ATOM 1901 C C . PRO A 1 245 ? 23.610 21.489 -20.743 1.00 68.81 245 PRO A C 1
ATOM 1903 O O . PRO A 1 245 ? 24.771 21.885 -20.578 1.00 68.81 245 PRO A O 1
ATOM 1906 N N . THR A 1 246 ? 22.655 22.261 -21.259 1.00 75.06 246 THR A N 1
ATOM 1907 C CA . THR A 1 246 ? 22.885 23.645 -21.695 1.00 75.06 246 THR A CA 1
ATOM 1908 C C . THR A 1 246 ? 23.260 24.540 -20.510 1.00 75.06 246 THR A C 1
ATOM 1910 O O . THR A 1 246 ? 22.960 24.236 -19.351 1.00 75.06 246 THR A O 1
ATOM 1913 N N . VAL A 1 247 ? 23.897 25.688 -20.772 1.00 76.50 247 VAL A N 1
ATOM 1914 C CA . VAL A 1 247 ? 24.222 26.680 -19.725 1.00 76.50 247 VAL A CA 1
ATOM 1915 C C . VAL A 1 247 ? 22.962 27.116 -18.967 1.00 76.50 247 VAL A C 1
ATOM 1917 O O . VAL A 1 247 ? 22.971 27.188 -17.739 1.00 76.50 247 VAL A O 1
ATOM 1920 N N . GLN A 1 248 ? 21.846 27.306 -19.677 1.00 73.25 248 GLN A N 1
ATOM 1921 C CA . GLN A 1 248 ? 20.554 27.652 -19.082 1.00 73.25 248 GLN A CA 1
ATOM 1922 C C . GLN A 1 248 ? 20.032 26.549 -18.145 1.00 73.25 248 GLN A C 1
ATOM 1924 O O . GLN A 1 248 ? 19.532 26.852 -17.061 1.00 73.25 248 GLN A O 1
ATOM 1929 N N . GLN A 1 249 ? 20.174 25.271 -18.518 1.00 71.06 249 GLN A N 1
ATOM 1930 C CA . GLN A 1 249 ? 19.812 24.141 -17.655 1.00 71.06 249 GLN A CA 1
ATOM 1931 C C . GLN A 1 249 ? 20.710 24.082 -16.414 1.00 71.06 249 GLN A C 1
ATOM 1933 O O . GLN A 1 249 ? 20.204 23.960 -15.299 1.00 71.06 249 GLN A O 1
ATOM 1938 N N . LYS A 1 250 ? 22.031 24.248 -16.576 1.00 74.12 250 LYS A N 1
ATOM 1939 C CA . LYS A 1 250 ? 22.983 24.313 -15.452 1.00 74.12 250 LYS A CA 1
ATOM 1940 C C . LYS A 1 250 ? 22.629 25.440 -14.473 1.00 74.12 250 LYS A C 1
ATOM 1942 O O . LYS A 1 250 ? 22.616 25.206 -13.264 1.00 74.12 250 LYS A O 1
ATOM 1947 N N . LEU A 1 251 ? 22.281 26.623 -14.985 1.00 75.06 251 LEU A N 1
ATOM 1948 C CA . LEU A 1 251 ? 21.861 27.772 -14.179 1.00 75.06 251 LEU A CA 1
ATOM 1949 C C . LEU A 1 251 ? 20.535 27.507 -13.450 1.00 75.06 251 LEU A C 1
ATOM 1951 O O . LEU A 1 251 ? 20.462 27.707 -12.238 1.00 75.06 251 LEU A O 1
ATOM 1955 N N . LYS A 1 252 ? 19.515 26.975 -14.142 1.00 71.69 252 LYS A N 1
ATOM 1956 C CA . LYS A 1 252 ? 18.241 26.570 -13.517 1.00 71.69 252 LYS A CA 1
ATOM 1957 C C . LYS A 1 252 ? 18.457 25.552 -12.392 1.00 71.69 252 LYS A C 1
ATOM 1959 O O . LYS A 1 252 ? 17.868 25.704 -11.323 1.00 71.69 252 LYS A O 1
ATOM 1964 N N . PHE A 1 253 ? 19.351 24.576 -12.572 1.00 71.38 253 PHE A N 1
ATOM 1965 C CA . PHE A 1 253 ? 19.692 23.614 -11.519 1.00 71.38 253 PHE A CA 1
ATOM 1966 C C . PHE A 1 253 ? 20.391 24.260 -10.318 1.00 71.38 253 PHE A C 1
ATOM 1968 O O . PHE A 1 253 ? 20.103 23.901 -9.172 1.00 71.38 253 PHE A O 1
ATOM 1975 N N . ALA A 1 254 ? 21.320 25.189 -10.555 1.00 74.44 254 ALA A N 1
ATOM 1976 C CA . ALA A 1 254 ? 22.009 25.908 -9.486 1.00 74.44 254 ALA A CA 1
ATOM 1977 C C . ALA A 1 254 ? 21.023 26.753 -8.661 1.00 74.44 254 ALA A C 1
ATOM 1979 O O . ALA A 1 254 ? 21.003 26.647 -7.430 1.00 74.44 254 ALA A O 1
ATOM 1980 N N . LEU A 1 255 ? 20.143 27.496 -9.340 1.00 72.12 255 LEU A N 1
ATOM 1981 C CA . LEU A 1 255 ? 19.070 28.276 -8.720 1.00 72.12 255 LEU A CA 1
ATOM 1982 C C . LEU A 1 255 ? 18.087 27.377 -7.957 1.00 72.12 255 LEU A C 1
ATOM 1984 O O . LEU A 1 255 ? 17.752 27.671 -6.812 1.00 72.12 255 LEU A O 1
ATOM 1988 N N . GLY A 1 256 ? 17.705 26.228 -8.522 1.00 70.38 256 GLY A N 1
ATOM 1989 C CA . GLY A 1 256 ? 16.852 25.241 -7.854 1.00 70.38 256 GLY A CA 1
ATOM 1990 C C . GLY A 1 256 ? 17.472 24.671 -6.570 1.00 70.38 256 GLY A C 1
ATOM 1991 O O . GLY A 1 256 ? 16.788 24.544 -5.552 1.00 70.38 256 GLY A O 1
ATOM 1992 N N . LYS A 1 257 ? 18.783 24.380 -6.564 1.00 72.38 257 LYS A N 1
ATOM 1993 C CA . LYS A 1 257 ? 19.505 23.944 -5.351 1.00 72.38 257 LYS A CA 1
ATOM 1994 C C . LYS A 1 257 ? 19.515 25.023 -4.271 1.00 72.38 257 LYS A C 1
ATOM 1996 O O . LYS A 1 257 ? 19.315 24.705 -3.096 1.00 72.38 257 LYS A O 1
ATOM 2001 N N . TRP A 1 258 ? 19.776 26.270 -4.656 1.00 73.25 258 TRP A N 1
ATOM 2002 C CA . TRP A 1 258 ? 19.776 27.403 -3.733 1.00 73.25 258 TRP A CA 1
ATOM 2003 C C . TRP A 1 258 ? 18.374 27.630 -3.154 1.00 73.25 258 TRP A C 1
ATOM 2005 O O . TRP A 1 258 ? 18.221 27.678 -1.932 1.00 73.25 258 TRP A O 1
ATOM 2015 N N . ASN A 1 259 ? 17.343 27.585 -4.002 1.00 69.38 259 ASN A N 1
ATOM 2016 C CA . ASN A 1 259 ? 15.951 27.681 -3.578 1.00 69.38 259 ASN A CA 1
ATOM 2017 C C . ASN A 1 259 ? 15.547 26.552 -2.618 1.00 69.38 259 ASN A C 1
ATOM 2019 O O . ASN A 1 259 ? 14.937 26.818 -1.588 1.00 69.38 259 ASN A O 1
ATOM 2023 N N . SER A 1 260 ? 15.932 25.297 -2.886 1.00 68.19 260 SER A N 1
ATOM 2024 C CA . SER A 1 260 ? 15.638 24.178 -1.975 1.00 68.19 260 SER A CA 1
ATOM 2025 C C . SER A 1 260 ? 16.277 24.380 -0.596 1.00 68.19 260 SER A C 1
ATOM 2027 O O . SER A 1 260 ? 15.657 24.079 0.425 1.00 68.19 260 SER A O 1
ATOM 2029 N N . LYS A 1 261 ? 17.503 24.924 -0.537 1.00 75.44 261 LYS A N 1
ATOM 2030 C CA . LYS A 1 261 ? 18.169 25.250 0.735 1.00 75.44 261 LYS A CA 1
ATOM 2031 C C . LYS A 1 261 ? 17.436 26.361 1.490 1.00 75.44 261 LYS A C 1
ATOM 2033 O O . LYS A 1 261 ? 17.243 26.225 2.698 1.00 75.44 261 LYS A O 1
ATOM 2038 N N . ILE A 1 262 ? 17.026 27.422 0.795 1.00 74.69 262 ILE A N 1
ATOM 2039 C CA . ILE A 1 262 ? 16.274 28.536 1.388 1.00 74.69 262 ILE A CA 1
ATOM 2040 C C . ILE A 1 262 ? 14.911 28.057 1.865 1.00 74.69 262 ILE A C 1
ATOM 2042 O O . ILE A 1 262 ? 14.604 28.218 3.037 1.00 74.69 262 ILE A O 1
ATOM 2046 N N . SER A 1 263 ? 14.149 27.379 1.009 1.00 67.88 263 SER A N 1
ATOM 2047 C CA . SER A 1 263 ? 12.822 26.848 1.330 1.00 67.88 263 SER A CA 1
ATOM 2048 C C . SER A 1 263 ? 12.865 25.928 2.549 1.00 67.88 263 SER A C 1
ATOM 2050 O O . SER A 1 263 ? 12.033 26.053 3.437 1.00 67.88 263 SER A O 1
ATOM 2052 N N . ARG A 1 264 ? 13.883 25.060 2.675 1.00 70.81 264 ARG A N 1
ATOM 2053 C CA . ARG A 1 264 ? 14.072 24.241 3.888 1.00 70.81 264 ARG A CA 1
ATOM 2054 C C . ARG A 1 264 ? 14.380 25.072 5.131 1.00 70.81 264 ARG A C 1
ATOM 2056 O O . ARG A 1 264 ? 13.919 24.711 6.209 1.00 70.81 264 ARG A O 1
ATOM 2063 N N . LYS A 1 265 ? 15.186 26.135 5.018 1.00 74.81 265 LYS A N 1
ATOM 2064 C CA . LYS A 1 265 ? 15.477 27.037 6.147 1.00 74.81 265 LYS A CA 1
ATOM 2065 C C . LYS A 1 265 ? 14.232 27.818 6.561 1.00 74.81 265 LYS A C 1
ATOM 2067 O O . LYS A 1 265 ? 13.926 27.835 7.746 1.00 74.81 265 LYS A O 1
ATOM 2072 N N . VAL A 1 266 ? 13.511 28.393 5.600 1.00 69.25 266 VAL A N 1
ATOM 2073 C CA . VAL A 1 266 ? 12.250 29.109 5.822 1.00 69.25 266 VAL A CA 1
ATOM 2074 C C . VAL A 1 266 ? 11.238 28.169 6.458 1.00 69.25 266 VAL A C 1
ATOM 2076 O O . VAL A 1 266 ? 10.780 28.472 7.546 1.00 69.25 266 VAL A O 1
ATOM 2079 N N . TYR A 1 267 ? 11.011 26.982 5.888 1.00 65.62 267 TYR A N 1
ATOM 2080 C CA . TYR A 1 267 ? 10.122 25.970 6.463 1.00 65.62 267 TYR A CA 1
ATOM 2081 C C . TYR A 1 267 ? 10.515 25.586 7.892 1.00 65.62 267 TYR A C 1
ATOM 2083 O O . TYR A 1 267 ? 9.661 25.528 8.766 1.00 65.62 267 TYR A O 1
ATOM 2091 N N . LYS A 1 268 ? 11.806 25.362 8.176 1.00 67.81 268 LYS A N 1
ATOM 2092 C CA . LYS A 1 268 ? 12.259 25.094 9.550 1.00 67.81 268 LYS A CA 1
ATOM 2093 C C . LYS A 1 268 ? 11.948 26.252 10.495 1.00 67.81 268 LYS A C 1
ATOM 2095 O O . LYS A 1 268 ? 11.599 26.008 11.638 1.00 67.81 268 LYS A O 1
ATOM 2100 N N . ILE A 1 269 ? 12.086 27.495 10.052 1.00 68.69 269 ILE A N 1
ATOM 2101 C CA . ILE A 1 269 ? 11.796 28.661 10.891 1.00 68.69 269 ILE A CA 1
ATOM 2102 C C . ILE A 1 269 ? 10.283 28.804 11.079 1.00 68.69 269 ILE A C 1
ATOM 2104 O O . ILE A 1 269 ? 9.815 28.871 12.209 1.00 68.69 269 ILE A O 1
ATOM 2108 N N . THR A 1 270 ? 9.507 28.787 10.000 1.00 63.69 270 THR A N 1
ATOM 2109 C CA . THR A 1 270 ? 8.066 29.042 10.042 1.00 63.69 270 THR A CA 1
ATOM 2110 C C . THR A 1 270 ? 7.296 27.875 10.651 1.00 63.69 270 THR A C 1
ATOM 2112 O O . THR A 1 270 ? 6.516 28.077 11.570 1.00 63.69 270 THR A O 1
ATOM 2115 N N . ALA A 1 271 ? 7.549 26.638 10.220 1.00 57.69 271 ALA A N 1
ATOM 2116 C CA . ALA A 1 271 ? 6.788 25.477 10.676 1.00 57.69 271 ALA A CA 1
ATOM 2117 C C . ALA A 1 271 ? 7.190 24.994 12.080 1.00 57.69 271 ALA A C 1
ATOM 2119 O O . ALA A 1 271 ? 6.331 24.474 12.785 1.00 57.69 271 ALA A O 1
ATOM 2120 N N . VAL A 1 272 ? 8.460 25.156 12.492 1.00 59.34 272 VAL A N 1
ATOM 2121 C CA . VAL A 1 272 ? 8.939 24.682 13.811 1.00 59.34 272 VAL A CA 1
ATOM 2122 C C . VAL A 1 272 ? 8.884 25.775 14.881 1.00 59.34 272 VAL A C 1
ATOM 2124 O O . VAL A 1 272 ? 8.582 25.454 16.023 1.00 59.34 272 VAL A O 1
ATOM 2127 N N . LYS A 1 273 ? 9.156 27.052 14.555 1.00 58.00 273 LYS A N 1
ATOM 2128 C CA . LYS A 1 273 ? 9.139 28.133 15.564 1.00 58.00 273 LYS A CA 1
ATOM 2129 C C . LYS A 1 273 ? 7.831 28.921 15.633 1.00 58.00 273 LYS A C 1
ATOM 2131 O O . LYS A 1 273 ? 7.526 29.436 16.698 1.00 58.00 273 LYS A O 1
ATOM 2136 N N . LEU A 1 274 ? 7.096 29.053 14.527 1.00 55.88 274 LEU A N 1
ATOM 2137 C CA . LEU A 1 274 ? 5.907 29.921 14.450 1.00 55.88 274 LEU A CA 1
ATOM 2138 C C . LEU A 1 274 ? 4.590 29.141 14.298 1.00 55.88 274 LEU A C 1
ATOM 2140 O O . LEU A 1 274 ? 3.519 29.727 14.396 1.00 55.88 274 LEU A O 1
ATOM 2144 N N . GLY A 1 275 ? 4.655 27.821 14.100 1.00 55.06 275 GLY A N 1
ATOM 2145 C CA . GLY A 1 275 ? 3.494 26.965 13.855 1.00 55.06 275 GLY A CA 1
ATOM 2146 C C . GLY A 1 275 ? 3.163 26.815 12.364 1.00 55.06 275 GLY A C 1
ATOM 2147 O O . GLY A 1 275 ? 3.417 27.697 11.542 1.00 55.06 275 GLY A O 1
ATOM 2148 N N . ARG A 1 276 ? 2.584 25.661 11.993 1.00 54.03 276 ARG A N 1
ATOM 2149 C CA . ARG A 1 276 ? 2.349 25.252 10.588 1.00 54.03 276 ARG A CA 1
ATOM 2150 C C . ARG A 1 276 ? 1.483 26.233 9.771 1.00 54.03 276 ARG A C 1
ATOM 2152 O O . ARG A 1 276 ? 1.584 26.219 8.549 1.00 54.03 276 ARG A O 1
ATOM 2159 N N . GLY A 1 277 ? 0.701 27.105 10.416 1.00 52.50 277 GLY A N 1
ATOM 2160 C CA . GLY A 1 277 ? -0.149 28.113 9.763 1.00 52.50 277 GLY A CA 1
ATOM 2161 C C . GLY A 1 277 ? 0.593 29.281 9.093 1.00 52.50 277 GLY A C 1
ATOM 2162 O O . GLY A 1 277 ? -0.004 29.978 8.282 1.00 52.50 277 GLY A O 1
ATOM 2163 N N . TYR A 1 278 ? 1.889 29.474 9.374 1.00 51.31 278 TYR A N 1
ATOM 2164 C CA . TYR A 1 278 ? 2.700 30.577 8.824 1.00 51.31 278 TYR A CA 1
ATOM 2165 C C . TYR A 1 278 ? 3.716 30.125 7.763 1.00 51.31 278 TYR A C 1
ATOM 2167 O O . TYR A 1 278 ? 4.684 30.830 7.468 1.00 51.31 278 TYR A O 1
ATOM 2175 N N . ALA A 1 279 ? 3.556 28.923 7.202 1.00 55.31 279 ALA A N 1
ATOM 2176 C CA . ALA A 1 279 ? 4.448 28.427 6.161 1.00 55.31 279 ALA A CA 1
ATOM 2177 C C . ALA A 1 279 ? 4.276 29.239 4.864 1.00 55.31 279 ALA A C 1
ATOM 2179 O O . ALA A 1 279 ? 3.252 29.139 4.198 1.00 55.31 279 ALA A O 1
ATOM 2180 N N . ILE A 1 280 ? 5.292 30.022 4.490 1.00 55.44 280 ILE A N 1
ATOM 2181 C CA . ILE A 1 280 ? 5.310 30.760 3.220 1.00 55.44 280 ILE A CA 1
ATOM 2182 C C . ILE A 1 280 ? 5.679 29.784 2.089 1.00 55.44 280 ILE A C 1
ATOM 2184 O O . ILE A 1 280 ? 6.795 29.248 2.096 1.00 55.44 280 ILE A O 1
ATOM 2188 N N . PRO A 1 281 ? 4.798 29.549 1.100 1.00 52.88 281 PRO A N 1
ATOM 2189 C CA . PRO A 1 281 ? 5.113 28.689 -0.030 1.00 52.88 281 PRO A CA 1
ATOM 2190 C C . PRO A 1 281 ? 5.994 29.453 -1.025 1.00 52.88 281 PRO A C 1
ATOM 2192 O O . PRO A 1 281 ? 5.511 30.211 -1.860 1.00 52.88 281 PRO A O 1
ATOM 2195 N N . ILE A 1 282 ? 7.310 29.252 -0.961 1.00 53.84 282 ILE A N 1
ATOM 2196 C CA . ILE A 1 282 ? 8.217 29.723 -2.017 1.00 53.84 282 ILE A CA 1
ATOM 2197 C C . ILE A 1 282 ? 8.197 28.686 -3.147 1.00 53.84 282 ILE A C 1
ATOM 2199 O O . ILE A 1 282 ? 8.923 27.689 -3.112 1.00 53.84 282 ILE A O 1
ATOM 2203 N N . ILE A 1 283 ? 7.343 28.906 -4.149 1.00 51.72 283 ILE A N 1
ATOM 2204 C CA . ILE A 1 283 ? 7.223 28.036 -5.325 1.00 51.72 283 ILE A CA 1
ATOM 2205 C C . ILE A 1 283 ? 8.075 28.619 -6.455 1.00 51.72 283 ILE A C 1
ATOM 2207 O O . ILE A 1 283 ? 7.662 29.535 -7.155 1.00 51.72 283 ILE A O 1
ATOM 2211 N N . PHE A 1 284 ? 9.264 28.057 -6.662 1.00 50.03 284 PHE A N 1
ATOM 2212 C CA . PHE A 1 284 ? 9.934 28.130 -7.963 1.00 50.03 284 PHE A CA 1
ATOM 2213 C C . PHE A 1 284 ? 9.776 26.781 -8.665 1.00 50.03 284 PHE A C 1
ATOM 2215 O O . PHE A 1 284 ? 9.831 25.751 -7.984 1.00 50.03 284 PHE A O 1
ATOM 2222 N N . PRO A 1 285 ? 9.639 26.748 -10.004 1.00 47.28 285 PRO A N 1
ATOM 2223 C CA . PRO A 1 285 ? 9.599 25.498 -10.750 1.00 47.28 285 PRO A CA 1
ATOM 2224 C C . PRO A 1 285 ? 10.886 24.714 -10.476 1.00 47.28 285 PRO A C 1
ATOM 2226 O O . PRO A 1 285 ? 11.984 25.100 -10.889 1.00 47.28 285 PRO A O 1
ATOM 2229 N N . MET A 1 286 ? 10.762 23.619 -9.725 1.00 47.97 286 MET A N 1
ATOM 2230 C CA . MET A 1 286 ? 11.872 22.708 -9.504 1.00 47.97 286 MET A CA 1
ATOM 2231 C C . MET A 1 286 ? 12.196 22.037 -10.834 1.00 47.97 286 MET A C 1
ATOM 2233 O O . MET A 1 286 ? 11.463 21.172 -11.299 1.00 47.97 286 MET A O 1
ATOM 2237 N N . THR A 1 287 ? 13.325 22.405 -11.431 1.00 54.19 287 THR A N 1
ATOM 2238 C CA . THR A 1 287 ? 13.969 21.542 -12.421 1.00 54.19 287 THR A CA 1
ATOM 2239 C C . THR A 1 287 ? 14.621 20.401 -11.644 1.00 54.19 287 THR A C 1
ATOM 2241 O O . THR A 1 287 ? 15.694 20.551 -11.054 1.00 54.19 287 THR A O 1
ATOM 2244 N N . SER A 1 288 ? 13.926 19.268 -11.528 1.00 55.84 288 SER A N 1
ATOM 2245 C CA . SER A 1 288 ? 14.528 18.048 -10.991 1.00 55.84 288 SER A CA 1
ATOM 2246 C C . SER A 1 288 ? 15.637 17.598 -11.941 1.00 55.84 288 SER A C 1
ATOM 2248 O O . SER A 1 288 ? 15.493 17.642 -13.162 1.00 55.84 288 SER A O 1
ATOM 2250 N N . LYS A 1 289 ? 16.794 17.217 -11.390 1.00 64.56 289 LYS A N 1
ATOM 2251 C CA . LYS A 1 289 ? 17.828 16.570 -12.202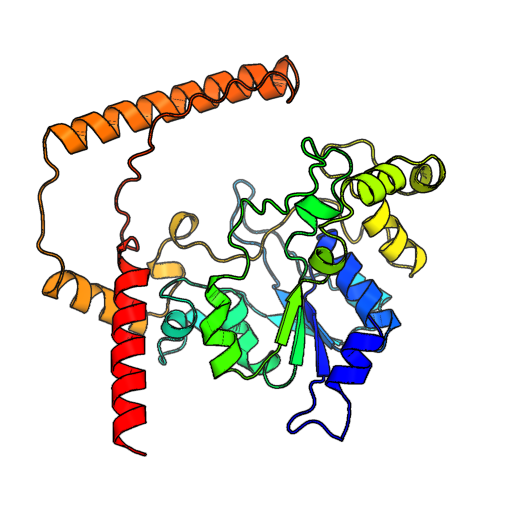 1.00 64.56 289 LYS A CA 1
ATOM 2252 C C . LYS A 1 289 ? 17.261 15.262 -12.738 1.00 64.56 289 LYS A C 1
ATOM 2254 O O . LYS A 1 289 ? 16.662 14.521 -11.962 1.00 64.56 289 LYS A O 1
ATOM 2259 N N . LEU A 1 290 ? 17.517 14.975 -14.013 1.00 72.56 290 LEU A N 1
ATOM 2260 C CA . LEU A 1 290 ? 17.316 13.634 -14.542 1.00 72.56 290 LEU A CA 1
ATOM 2261 C C . LEU A 1 290 ? 18.175 12.668 -13.712 1.00 72.56 290 LEU A C 1
ATOM 2263 O O . LEU A 1 290 ? 19.388 12.850 -13.580 1.00 72.56 290 LEU A O 1
ATOM 2267 N N . THR A 1 291 ? 17.519 11.702 -13.088 1.00 78.50 291 THR A N 1
ATOM 2268 C CA . THR A 1 291 ? 18.120 10.552 -12.418 1.00 78.50 291 THR A CA 1
ATOM 2269 C C . THR A 1 291 ? 18.287 9.416 -13.421 1.00 78.50 291 THR A C 1
ATOM 2271 O O . THR A 1 291 ? 17.810 9.487 -14.558 1.00 78.50 291 THR A O 1
ATOM 2274 N N . GLU A 1 292 ? 18.960 8.339 -13.012 1.00 82.19 292 GLU A N 1
ATOM 2275 C CA . GLU A 1 292 ? 19.101 7.163 -13.868 1.00 82.19 292 GLU A CA 1
ATOM 2276 C C . GLU A 1 292 ? 17.740 6.652 -14.355 1.00 82.19 292 GLU A C 1
ATOM 2278 O O . GLU A 1 292 ? 17.607 6.415 -15.554 1.00 82.19 292 GLU A O 1
ATOM 2283 N N . GLY A 1 293 ? 16.732 6.607 -13.475 1.00 85.62 293 GLY A N 1
ATOM 2284 C CA . GLY A 1 293 ? 15.369 6.138 -13.753 1.00 85.62 293 GLY A CA 1
ATOM 2285 C C . GLY A 1 293 ? 14.399 7.162 -14.347 1.00 85.62 293 GLY A C 1
ATOM 2286 O O . GLY A 1 293 ? 13.219 6.859 -14.469 1.00 85.62 293 GLY A O 1
ATOM 2287 N N . SER A 1 294 ? 14.837 8.366 -14.739 1.00 86.75 294 SER A N 1
ATOM 2288 C CA . SER A 1 294 ? 13.911 9.401 -15.248 1.00 86.75 294 SER A CA 1
ATOM 2289 C C . SER A 1 294 ? 13.145 9.032 -16.518 1.00 86.75 294 SER A C 1
ATOM 2291 O O . SER A 1 294 ? 12.150 9.681 -16.820 1.00 86.75 294 SER A O 1
ATOM 2293 N N . PHE A 1 295 ? 13.588 8.012 -17.250 1.00 91.00 295 PHE A N 1
ATOM 2294 C CA . PHE A 1 295 ? 12.913 7.532 -18.453 1.00 91.00 295 PHE A CA 1
ATOM 2295 C C . PHE A 1 295 ? 12.316 6.132 -18.280 1.00 91.00 295 PHE A C 1
ATOM 2297 O O . PHE A 1 295 ? 11.854 5.558 -19.261 1.00 91.00 295 PHE A O 1
ATOM 2304 N N . ALA A 1 296 ? 12.305 5.590 -17.056 1.00 92.25 296 ALA A N 1
ATOM 2305 C CA . ALA A 1 296 ? 11.789 4.250 -16.788 1.00 92.25 296 ALA A CA 1
ATOM 2306 C C . ALA A 1 296 ? 10.297 4.133 -17.144 1.00 92.25 296 ALA A C 1
ATOM 2308 O O . ALA A 1 296 ? 9.901 3.158 -17.768 1.00 92.25 296 ALA A O 1
ATOM 2309 N N . PHE A 1 297 ? 9.501 5.174 -16.874 1.00 91.75 297 PHE A N 1
ATOM 2310 C CA . PHE A 1 297 ? 8.100 5.237 -17.307 1.00 91.75 297 PHE A CA 1
ATOM 2311 C C . PHE A 1 297 ? 7.951 5.101 -18.830 1.00 91.75 297 PHE A C 1
ATOM 2313 O O . PHE A 1 297 ? 7.212 4.254 -19.317 1.00 91.75 297 PHE A O 1
ATOM 2320 N N . VAL A 1 298 ? 8.691 5.907 -19.600 1.00 93.38 298 VAL A N 1
ATOM 2321 C CA . VAL A 1 298 ? 8.610 5.906 -21.073 1.00 93.38 298 VAL A CA 1
ATOM 2322 C C . VAL A 1 298 ? 9.053 4.561 -21.647 1.00 93.38 298 VAL A C 1
ATOM 2324 O O . VAL A 1 298 ? 8.434 4.046 -22.576 1.00 93.38 298 VAL A O 1
ATOM 2327 N N . TRP A 1 299 ? 10.113 3.989 -21.079 1.00 95.25 299 TRP A N 1
ATOM 2328 C CA . TRP A 1 299 ? 10.587 2.653 -21.416 1.00 95.25 299 TRP A CA 1
ATOM 2329 C C . TRP A 1 299 ? 9.511 1.589 -21.179 1.00 95.25 299 TRP A C 1
ATOM 2331 O O . TRP A 1 299 ? 9.175 0.853 -22.106 1.00 95.25 299 TRP A O 1
ATOM 2341 N N . ALA A 1 300 ? 8.934 1.548 -19.976 1.00 95.19 300 ALA A N 1
ATOM 2342 C CA . ALA A 1 300 ? 7.936 0.552 -19.611 1.00 95.19 300 ALA A CA 1
ATOM 2343 C C . ALA A 1 300 ? 6.683 0.656 -20.484 1.00 95.19 300 ALA A C 1
ATOM 2345 O O . ALA A 1 300 ? 6.243 -0.349 -21.034 1.00 95.19 300 ALA A O 1
ATOM 2346 N N . MET A 1 301 ? 6.176 1.872 -20.717 1.00 94.00 301 MET A N 1
ATOM 2347 C CA . MET A 1 301 ? 5.024 2.089 -21.600 1.00 94.00 301 MET A CA 1
ATOM 2348 C C . MET A 1 301 ? 5.283 1.608 -23.029 1.00 94.00 301 MET A C 1
ATOM 2350 O O . MET A 1 301 ? 4.397 1.034 -23.662 1.00 94.00 301 MET A O 1
ATOM 2354 N N . ARG A 1 302 ? 6.501 1.803 -23.546 1.00 94.75 302 ARG A N 1
ATOM 2355 C CA . ARG A 1 302 ? 6.870 1.292 -24.868 1.00 94.75 302 ARG A CA 1
ATOM 2356 C C . ARG A 1 302 ? 6.874 -0.236 -24.897 1.00 94.75 302 ARG A C 1
ATOM 2358 O O . ARG A 1 302 ? 6.305 -0.814 -25.817 1.00 94.75 302 ARG A O 1
ATOM 2365 N N . ARG A 1 303 ? 7.474 -0.885 -23.896 1.00 95.06 303 ARG A N 1
ATOM 2366 C CA . ARG A 1 303 ? 7.508 -2.353 -23.798 1.00 95.06 303 ARG A CA 1
ATOM 2367 C C . ARG A 1 303 ? 6.119 -2.961 -23.617 1.00 95.06 303 ARG A C 1
ATOM 2369 O O . ARG A 1 303 ? 5.801 -3.936 -24.290 1.00 95.06 303 ARG A O 1
ATOM 2376 N N . LEU A 1 304 ? 5.273 -2.357 -22.784 1.00 92.12 304 LEU A N 1
ATOM 2377 C CA . LEU A 1 304 ? 3.871 -2.752 -22.642 1.00 92.12 304 LEU A CA 1
ATOM 2378 C C . LEU A 1 304 ? 3.113 -2.620 -23.968 1.00 92.12 304 LEU A C 1
ATOM 2380 O O . LEU A 1 304 ? 2.409 -3.543 -24.364 1.00 92.12 304 LEU A O 1
ATOM 2384 N N . SER A 1 305 ? 3.298 -1.513 -24.693 1.00 92.44 305 SER A N 1
ATOM 2385 C CA . SER A 1 305 ? 2.667 -1.311 -26.002 1.00 92.44 305 SER A CA 1
ATOM 2386 C C . SER A 1 305 ? 3.117 -2.353 -27.034 1.00 92.44 305 SER A C 1
ATOM 2388 O O . SER A 1 305 ? 2.284 -2.889 -27.768 1.00 92.44 305 SER A O 1
ATOM 2390 N N . GLU A 1 306 ? 4.410 -2.689 -27.063 1.00 93.75 306 GLU A N 1
ATOM 2391 C CA . GLU A 1 306 ? 4.960 -3.764 -27.901 1.00 93.75 306 GLU A CA 1
ATOM 2392 C C . GLU A 1 306 ? 4.331 -5.126 -27.536 1.00 93.75 306 GLU A C 1
ATOM 2394 O O . GLU A 1 306 ? 3.886 -5.850 -28.431 1.00 93.75 306 GLU A O 1
ATOM 2399 N N . ARG A 1 307 ? 4.202 -5.434 -26.235 1.00 90.75 307 ARG A N 1
ATOM 2400 C CA . ARG A 1 307 ? 3.561 -6.657 -25.714 1.00 90.75 307 ARG A CA 1
ATOM 2401 C C . ARG A 1 307 ? 2.090 -6.759 -26.122 1.00 90.75 307 ARG A C 1
ATOM 2403 O O . ARG A 1 307 ? 1.678 -7.780 -26.664 1.00 90.75 307 ARG A O 1
ATOM 2410 N N . MET A 1 308 ? 1.314 -5.694 -25.920 1.00 88.12 308 MET A N 1
ATOM 2411 C CA . MET A 1 308 ? -0.109 -5.652 -26.280 1.00 88.12 308 MET A CA 1
ATOM 2412 C C . MET A 1 308 ? -0.321 -5.758 -27.793 1.00 88.12 308 MET A C 1
ATOM 2414 O O . MET A 1 308 ? -1.194 -6.489 -28.247 1.00 88.12 308 MET A O 1
ATOM 2418 N N . THR A 1 309 ? 0.509 -5.080 -28.591 1.00 92.38 309 THR A N 1
ATOM 2419 C CA . THR A 1 309 ? 0.437 -5.161 -30.060 1.00 92.38 309 THR A CA 1
ATOM 2420 C C . THR A 1 309 ? 0.722 -6.575 -30.556 1.00 92.38 309 THR A C 1
ATOM 2422 O O . THR A 1 309 ? 0.122 -7.017 -31.532 1.00 92.38 309 THR A O 1
ATOM 2425 N N . HIS A 1 310 ? 1.647 -7.283 -29.907 1.00 90.94 310 HIS A N 1
ATOM 2426 C CA . HIS A 1 310 ? 1.926 -8.675 -30.228 1.00 90.94 310 HIS A CA 1
ATOM 2427 C C . HIS A 1 310 ? 0.740 -9.584 -29.879 1.00 90.94 310 HIS A C 1
ATOM 2429 O O . HIS A 1 310 ? 0.348 -10.384 -30.721 1.00 90.94 310 HIS A O 1
ATOM 2435 N N . ALA A 1 311 ? 0.140 -9.425 -28.693 1.00 87.94 311 ALA A N 1
ATOM 2436 C CA . ALA A 1 311 ? -1.033 -10.199 -28.276 1.00 87.94 311 ALA A CA 1
ATOM 2437 C C . ALA A 1 311 ? -2.219 -10.020 -29.243 1.00 87.94 311 ALA A C 1
ATOM 2439 O O . ALA A 1 311 ? -2.738 -11.000 -29.759 1.00 87.94 311 ALA A O 1
ATOM 2440 N N . LEU A 1 312 ? -2.545 -8.774 -29.607 1.00 88.81 312 LEU A N 1
ATOM 2441 C CA . LEU A 1 312 ? -3.636 -8.456 -30.542 1.00 88.81 312 LEU A CA 1
ATOM 2442 C C . LEU A 1 312 ? -3.438 -8.990 -31.971 1.00 88.81 312 LEU A C 1
ATOM 2444 O O . LEU A 1 312 ? -4.364 -8.930 -32.770 1.00 88.81 312 LEU A O 1
ATOM 2448 N N . ARG A 1 313 ? -2.228 -9.426 -32.338 1.00 87.25 313 ARG A N 1
ATOM 2449 C CA . ARG A 1 313 ? -1.943 -10.030 -33.652 1.00 87.25 313 ARG A CA 1
ATOM 2450 C C . ARG A 1 313 ? -2.034 -11.555 -33.640 1.00 87.25 313 ARG A C 1
ATOM 2452 O O . ARG A 1 313 ? -1.910 -12.151 -34.708 1.00 87.25 313 ARG A O 1
ATOM 2459 N N . GLN A 1 314 ? -2.128 -12.167 -32.461 1.00 75.88 314 GLN A N 1
ATOM 2460 C CA . GLN A 1 314 ? -2.221 -13.618 -32.304 1.00 75.88 314 GLN A CA 1
ATOM 2461 C C . GLN A 1 314 ? -3.660 -14.116 -32.116 1.00 75.88 314 GLN A C 1
ATOM 2463 O O . GLN A 1 314 ? -3.880 -15.313 -32.292 1.00 75.88 314 GLN A O 1
ATOM 2468 N N . ASP A 1 315 ? -4.598 -13.211 -31.824 1.00 57.69 315 ASP A N 1
ATOM 2469 C CA . ASP A 1 315 ? -6.051 -13.437 -31.839 1.00 57.69 315 ASP A CA 1
ATOM 2470 C C . ASP A 1 315 ? -6.657 -13.110 -33.218 1.00 57.69 315 ASP A C 1
ATOM 2472 O O . ASP A 1 315 ? -7.610 -13.814 -33.630 1.00 57.69 315 ASP A O 1
#

Foldseek 3Di:
DLVVQCVQQPPPDPAHAAAEQEDWQELQSLLQVLVCLVNPRAEYEYEQWFDQDPVGIDGIQLVLSCVLSNHPYDYWHLQPCQADQPFLCLLLLLFFWSVSRCLVPFARHAYEDSPPVQQQQFLPHPDQALPLDDPDCPCVSCPSVCVVRVHHYHDPSVVCSSVSVVSNVVCPDPVLVVQADPDRQGGSPSSCSRVVSPRDPVSHSPDDTHRTGDCVVQNSSSRTHPNLLVLLVVCCPVPPPDDDDDPVRVVLQVVLVVVVVVLVVQCCCCCVPVNPVRRDDPDDPRPDPDDPCNCSSVSSVVVVVVVVVVVVVVD

Organism: NCBI:txid2500533

pLDDT: mean 86.94, std 12.5, range [47.28, 98.31]

Radius of gyration: 21.87 Å; chains: 1; bounding box: 49×47×59 Å

Secondary structure (DSSP, 8-state):
-HHHHHHHT-TTSSS--EEEEEE-SSHHHHHHHHHHHHTT--EEEEESBPPPBTTB--B---HHHHHHHT-EEEEE-TTGGGG-SS-GGGGGTT---HHHHTHHHHTTEEEE--TTHHHHS-TT-S---SS------TTTTHHHHHHHTT-EEE-GGGGGGGGHHHHHHHHTSGGGGGG---SSS--HHHHHHHHTTT--GGGSSSS-------HHHH-STTTS-HHHHHHHHHHHHHHS--PPPPHHHHHHHHHHHHHHHHHHHHHHHHHHHS-GGG---------PPPPTTTTHHHHHHHHHHHHHHHHTTT-